Protein AF-A0A7X7MG32-F1 (afdb_monomer_lite)

Foldseek 3Di:
DAADADDVHHVHLVPPCVPCLVQAAQWWDQDPPPRDTDGDGRDSQWGQLPDPVNLVSRLVVVQVVCVVCPPPDAEAEQETDQALIHHPPPVQQVQLVVFPVSASLSSSLVSQQSSCVSPCVVPVNHAYEYECHRSNVAATQPLPSQAHDRRYEYAYEDDPFDLVAAQCPTPSRPVRVVRVVSRGLEYEYEAEQADPVALQDDGPRPVRPVRNVVVCVVSVHPYYDYHHRPHDD

pLDDT: mean 91.2, std 9.26, range [39.66, 98.56]

Sequence (233 aa):
MHTLHRKGGWLWDGTYFKNHPEWYSVALKQDKETGEWVPGDRDHSILCPTHPEMRQQLVKEVDEWLAANYPIRKSVSLSPEDTWQYCHCERCIQLVDSDDARTASALYFDLLNYVAKALHAKYPKAHFNLLSYGAAFTAPQDVTRFRMAPGTGVAFAHHWRNHGIPIDGNERFLPRFLAWRELCDRFLFWDYYNNFHCTENPFPNTDIFGPAFKFYRDNKFDGGFCQMPFARL

Structure (mmCIF, N/CA/C/O backbone):
data_AF-A0A7X7MG32-F1
#
_entry.id   AF-A0A7X7MG32-F1
#
loop_
_atom_site.group_PDB
_atom_site.id
_atom_site.type_symbol
_atom_site.label_atom_id
_atom_site.label_alt_id
_atom_site.label_comp_id
_atom_site.label_asym_id
_atom_site.label_entity_id
_atom_site.label_seq_id
_atom_site.pdbx_PDB_ins_code
_atom_site.Cartn_x
_atom_site.Cartn_y
_atom_site.Cartn_z
_atom_site.occupancy
_atom_site.B_iso_or_equiv
_atom_site.auth_seq_id
_atom_site.auth_comp_id
_atom_site.auth_asym_id
_atom_site.auth_atom_id
_atom_site.pdbx_PDB_model_num
ATOM 1 N N . MET A 1 1 ? 1.249 10.622 -6.530 1.00 39.66 1 MET A N 1
ATOM 2 C CA . MET A 1 1 ? 0.568 9.462 -5.925 1.00 39.66 1 MET A CA 1
ATOM 3 C C . MET A 1 1 ? -0.111 9.983 -4.670 1.00 39.66 1 MET A C 1
ATOM 5 O O . MET A 1 1 ? 0.549 10.697 -3.931 1.00 39.66 1 MET A O 1
ATOM 9 N N . HIS A 1 2 ? -1.418 9.777 -4.505 1.00 44.78 2 HIS A N 1
ATOM 10 C CA . HIS A 1 2 ? -2.136 10.279 -3.331 1.00 44.78 2 HIS A CA 1
ATOM 11 C C . HIS A 1 2 ? -1.786 9.383 -2.133 1.00 44.78 2 HIS A C 1
ATOM 13 O O . HIS A 1 2 ? -1.985 8.166 -2.209 1.00 44.78 2 HIS A O 1
ATOM 19 N N . THR A 1 3 ? -1.189 9.961 -1.087 1.00 54.94 3 THR A N 1
ATOM 20 C CA . THR A 1 3 ? -1.144 9.334 0.241 1.00 54.94 3 THR A CA 1
ATOM 21 C C . THR A 1 3 ? -2.513 9.503 0.902 1.00 54.94 3 THR A C 1
ATOM 23 O O . THR A 1 3 ? -3.342 10.295 0.441 1.00 54.94 3 THR A O 1
ATOM 26 N N . LEU A 1 4 ? -2.801 8.689 1.913 1.00 57.34 4 LEU A N 1
ATOM 27 C CA . LEU A 1 4 ? -4.156 8.481 2.411 1.00 57.34 4 LEU A CA 1
ATOM 28 C C . LEU A 1 4 ? -4.799 9.688 3.105 1.00 57.34 4 LEU A C 1
ATOM 30 O O . LEU A 1 4 ? -6.015 9.658 3.198 1.00 57.34 4 LEU A O 1
ATOM 34 N N . HIS A 1 5 ? -4.062 10.693 3.601 1.00 50.44 5 HIS A N 1
ATOM 35 C CA . HIS A 1 5 ? -4.698 11.773 4.386 1.00 50.44 5 HIS A CA 1
ATOM 36 C C . HIS A 1 5 ? -4.073 13.179 4.291 1.00 50.44 5 HIS A C 1
ATOM 38 O O . HIS A 1 5 ? -4.525 14.098 4.975 1.00 50.44 5 HIS A O 1
ATOM 44 N N . ARG A 1 6 ? -3.058 13.401 3.442 1.00 56.53 6 ARG A N 1
ATOM 45 C CA . ARG A 1 6 ? -2.458 14.742 3.258 1.00 56.53 6 ARG A CA 1
ATOM 46 C C . ARG A 1 6 ? -3.341 15.657 2.409 1.00 56.53 6 ARG A C 1
ATOM 48 O O . ARG A 1 6 ? -4.246 15.198 1.724 1.00 56.53 6 ARG A O 1
ATOM 55 N N . LYS A 1 7 ? -3.054 16.965 2.389 1.00 49.34 7 LYS A N 1
ATOM 56 C CA . LYS A 1 7 ? -3.750 17.931 1.518 1.00 49.34 7 LYS A CA 1
ATOM 57 C C . LYS A 1 7 ? -3.719 17.458 0.056 1.00 49.34 7 LYS A C 1
ATOM 59 O O . LYS A 1 7 ? -2.653 17.386 -0.554 1.00 49.34 7 LYS A O 1
ATOM 64 N N . GLY A 1 8 ? -4.896 17.156 -0.493 1.00 63.97 8 GLY A N 1
ATOM 65 C CA . GLY A 1 8 ? -5.065 16.582 -1.832 1.00 63.97 8 GLY A CA 1
ATOM 66 C C . GLY A 1 8 ? -5.055 15.049 -1.890 1.00 63.97 8 GLY A C 1
ATOM 67 O O . GLY A 1 8 ? -5.092 14.512 -2.990 1.00 63.97 8 GLY A O 1
ATOM 68 N N . GLY A 1 9 ? -4.976 14.352 -0.757 1.00 78.56 9 GLY A N 1
ATOM 69 C CA . GLY A 1 9 ? -5.219 12.916 -0.592 1.00 78.56 9 GLY A CA 1
ATOM 70 C C . GLY A 1 9 ? -6.659 12.617 -0.165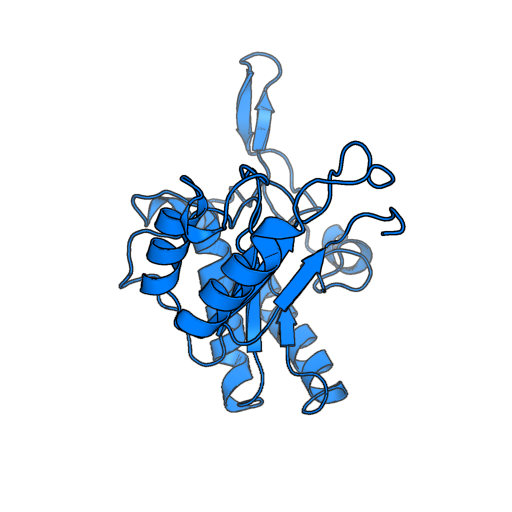 1.00 78.56 9 GLY A C 1
ATOM 71 O O . GLY A 1 9 ? -7.503 13.513 -0.152 1.00 78.56 9 GLY A O 1
ATOM 72 N N . TRP A 1 10 ? -6.927 11.353 0.164 1.00 90.19 10 TRP A N 1
ATOM 73 C CA . TRP A 1 10 ? -8.215 10.916 0.726 1.00 90.19 10 TRP A CA 1
ATOM 74 C C . TRP A 1 10 ? -8.389 11.470 2.145 1.00 90.19 10 TRP A C 1
ATOM 76 O O . TRP A 1 10 ? -7.412 11.927 2.711 1.00 90.19 10 TRP A O 1
ATOM 86 N N . LEU A 1 11 ? -9.591 11.476 2.723 1.00 92.69 11 LEU A N 1
ATOM 87 C CA . LEU A 1 11 ? -9.840 11.660 4.165 1.00 92.69 11 LEU A CA 1
ATOM 88 C C . LEU A 1 11 ? -8.968 12.733 4.844 1.00 92.69 11 LEU A C 1
ATOM 90 O O . LEU A 1 11 ? -8.383 12.509 5.909 1.00 92.69 11 LEU A O 1
ATOM 94 N N . TRP A 1 12 ? -8.856 13.898 4.201 1.00 90.56 12 TRP A N 1
ATOM 95 C CA . TRP A 1 12 ? -7.918 14.937 4.612 1.00 90.56 12 TRP A CA 1
ATOM 96 C C . TRP A 1 12 ? -8.157 15.343 6.074 1.00 90.56 12 TRP A C 1
ATOM 98 O O . TRP A 1 12 ? -9.278 15.682 6.466 1.00 90.56 12 TRP A O 1
ATOM 108 N N . ASP A 1 13 ? -7.100 15.313 6.888 1.00 88.81 13 ASP A N 1
ATOM 109 C CA . ASP A 1 13 ? -7.155 15.595 8.328 1.00 88.81 13 ASP A CA 1
ATOM 110 C C . ASP A 1 13 ? -7.756 16.963 8.657 1.00 88.81 13 ASP A C 1
ATOM 112 O O . ASP A 1 13 ? -8.579 17.077 9.568 1.00 88.81 13 ASP A O 1
ATOM 116 N N . GLY A 1 14 ? -7.440 17.980 7.852 1.00 90.12 14 GLY A N 1
ATOM 117 C CA . GLY A 1 14 ? -8.019 19.318 7.977 1.00 90.12 14 GLY A CA 1
ATOM 118 C C . GLY A 1 14 ? -9.543 19.372 7.795 1.00 90.12 14 GLY A C 1
ATOM 119 O O . GLY A 1 14 ? -10.166 20.342 8.228 1.00 90.12 14 GLY A O 1
ATOM 120 N N . THR A 1 15 ? -10.153 18.347 7.192 1.00 93.50 15 THR A N 1
ATOM 121 C CA . THR A 1 15 ? -11.611 18.220 7.048 1.00 93.50 15 THR A CA 1
ATOM 122 C C . THR A 1 15 ? -12.228 17.360 8.146 1.00 93.50 15 THR A C 1
ATOM 124 O O . THR A 1 15 ? -13.220 17.783 8.742 1.00 93.50 15 THR A O 1
ATOM 127 N N . TYR A 1 16 ? -11.676 16.174 8.423 1.00 95.19 16 TYR A N 1
ATOM 128 C CA . TYR A 1 16 ? -12.380 15.183 9.247 1.00 95.19 16 TYR A CA 1
ATOM 129 C C . TYR A 1 16 ? -11.865 15.066 10.682 1.00 95.19 16 TYR A C 1
ATOM 131 O O . TYR A 1 16 ? -12.673 14.792 11.566 1.00 95.19 16 TYR A O 1
ATOM 139 N N . PHE A 1 17 ? -10.583 15.322 10.968 1.00 95.44 17 PHE A N 1
ATOM 140 C CA . PHE A 1 17 ? -9.990 14.973 12.270 1.00 95.44 17 PHE A CA 1
ATOM 141 C C . PHE A 1 17 ? -10.687 15.632 13.467 1.00 95.44 17 PHE A C 1
ATOM 143 O O . PHE A 1 17 ? -10.878 14.997 14.498 1.00 95.44 17 PHE A O 1
ATOM 150 N N . LYS A 1 18 ? -11.123 16.891 13.329 1.00 96.38 18 LYS A N 1
ATOM 151 C CA . LYS A 1 18 ? -11.796 17.625 14.414 1.00 96.38 18 LYS A CA 1
ATOM 152 C C . LYS A 1 18 ? -13.099 16.957 14.871 1.00 96.38 18 LYS A C 1
ATOM 154 O O . LYS A 1 18 ? -13.395 16.973 16.061 1.00 96.38 18 LYS A O 1
ATOM 159 N N . ASN A 1 19 ? -13.880 16.430 13.929 1.00 97.75 19 ASN A N 1
ATOM 160 C CA . ASN A 1 19 ? -15.205 15.865 14.201 1.00 97.75 19 ASN A CA 1
ATOM 161 C C . ASN A 1 19 ? -15.187 14.333 14.274 1.00 97.75 19 ASN A C 1
ATOM 163 O O . ASN A 1 19 ? -16.107 13.755 14.840 1.00 97.75 19 ASN A O 1
ATOM 167 N N . HIS A 1 20 ? -14.152 13.708 13.709 1.00 97.44 20 HIS A N 1
ATOM 168 C CA . HIS A 1 20 ? -13.989 12.261 13.607 1.00 97.44 20 HIS A CA 1
ATOM 169 C C . HIS A 1 20 ? -12.572 11.808 14.005 1.00 97.44 20 HIS A C 1
ATOM 171 O O . HIS A 1 20 ? -11.894 11.139 13.217 1.00 97.44 20 HIS A O 1
ATOM 177 N N . PRO A 1 21 ? -12.052 12.168 15.194 1.00 96.81 21 PRO A N 1
ATOM 178 C CA . PRO A 1 21 ? -10.706 11.759 15.611 1.00 96.81 21 PRO A CA 1
ATOM 179 C C . PRO A 1 21 ? -10.540 10.228 15.682 1.00 96.81 21 PRO A C 1
ATOM 181 O O . PRO A 1 21 ? -9.436 9.703 15.535 1.00 96.81 21 PRO A O 1
ATOM 184 N N . GLU A 1 22 ? -11.629 9.480 15.861 1.00 96.88 22 GLU A N 1
ATOM 185 C CA . GLU A 1 22 ? -11.665 8.017 15.881 1.00 96.88 22 GLU A CA 1
ATOM 186 C C . GLU A 1 22 ? -11.380 7.357 14.520 1.00 96.88 22 GLU A C 1
ATOM 188 O O . GLU A 1 22 ? -11.002 6.178 14.478 1.00 96.88 22 GLU A O 1
ATOM 193 N N . TRP A 1 23 ? -11.496 8.113 13.422 1.00 97.12 23 TRP A N 1
ATOM 194 C CA . TRP A 1 23 ? -11.105 7.676 12.076 1.00 97.12 23 TRP A CA 1
ATOM 195 C C . TRP A 1 23 ? -9.587 7.625 11.894 1.00 97.12 23 TRP A C 1
ATOM 197 O O . TRP A 1 23 ? -9.102 7.019 10.937 1.00 97.12 23 TRP A O 1
ATOM 207 N N . TYR A 1 24 ? -8.840 8.213 12.824 1.00 95.56 24 TYR A N 1
ATOM 208 C CA . TYR A 1 24 ? -7.392 8.338 12.784 1.00 95.56 24 TYR A CA 1
ATOM 209 C C . TYR A 1 24 ? -6.732 7.428 13.818 1.00 95.56 24 TYR A C 1
ATOM 211 O O . TYR A 1 24 ? -7.381 6.840 14.693 1.00 95.56 24 TYR A O 1
ATOM 219 N N . SER A 1 25 ? -5.439 7.206 13.646 1.00 95.25 25 SER A N 1
ATOM 220 C CA . SER A 1 25 ? -4.708 6.150 14.328 1.00 95.25 25 SER A CA 1
ATOM 221 C C . SER A 1 25 ? -4.558 6.419 15.823 1.00 95.25 25 SER A C 1
ATOM 223 O O . SER A 1 25 ? -4.530 7.561 16.265 1.00 95.25 25 SER A O 1
ATOM 225 N N . VAL A 1 26 ? -4.438 5.352 16.607 1.00 96.75 26 VAL A N 1
ATOM 226 C CA . VAL A 1 26 ? -3.778 5.420 17.915 1.00 96.75 26 VAL A CA 1
ATOM 227 C C . VAL A 1 26 ? -2.318 5.060 17.658 1.00 96.75 26 VAL A C 1
ATOM 229 O O . VAL A 1 26 ? -2.025 3.877 17.508 1.00 96.75 26 VAL A O 1
ATOM 232 N N . ALA A 1 27 ? -1.432 6.041 17.503 1.00 90.75 27 ALA A N 1
ATOM 233 C CA . ALA A 1 27 ? -0.006 5.781 17.288 1.00 90.75 27 ALA A CA 1
ATOM 234 C C . ALA A 1 27 ? 0.687 5.452 18.619 1.00 90.75 27 ALA A C 1
ATOM 236 O O . ALA A 1 27 ? 0.202 5.840 19.686 1.00 90.75 27 ALA A O 1
ATOM 237 N N . LEU A 1 28 ? 1.819 4.744 18.584 1.00 93.56 28 LEU A N 1
ATOM 238 C CA . LEU A 1 28 ? 2.607 4.538 19.798 1.00 93.56 28 LEU A CA 1
ATOM 239 C C . LEU A 1 28 ? 3.412 5.797 20.120 1.00 93.56 28 LEU A C 1
ATOM 241 O O . LEU A 1 28 ? 3.987 6.439 19.240 1.00 93.56 28 LEU A O 1
ATOM 245 N N . LYS A 1 29 ? 3.511 6.103 21.410 1.00 92.88 29 LYS A N 1
ATOM 246 C CA . LYS A 1 29 ? 4.443 7.089 21.953 1.00 92.88 29 LYS A CA 1
ATOM 247 C C . LYS A 1 29 ? 5.399 6.403 22.915 1.00 92.88 29 LYS A C 1
ATOM 249 O O . LYS A 1 29 ? 5.039 5.423 23.561 1.00 92.88 29 LYS A O 1
ATOM 254 N N . GLN A 1 30 ? 6.611 6.930 23.012 1.00 93.81 30 GLN A N 1
ATOM 255 C CA . GLN A 1 30 ? 7.552 6.458 24.013 1.00 93.81 30 GLN A CA 1
ATOM 256 C C . GLN A 1 30 ? 7.186 7.056 25.374 1.00 93.81 30 GLN A C 1
ATOM 258 O O . GLN A 1 30 ? 7.081 8.279 25.518 1.00 93.81 30 GLN A O 1
ATOM 263 N N . ASP A 1 31 ? 6.973 6.191 26.356 1.00 93.25 31 ASP A N 1
ATOM 264 C CA . ASP A 1 31 ? 6.828 6.577 27.747 1.00 93.25 31 ASP A CA 1
ATOM 265 C C . ASP A 1 31 ? 8.160 7.148 28.258 1.00 93.25 31 ASP A C 1
ATOM 267 O O . ASP A 1 31 ? 9.228 6.568 28.056 1.00 93.25 31 ASP A O 1
ATOM 271 N N . LYS A 1 32 ? 8.111 8.331 28.875 1.00 92.94 32 LYS A N 1
ATOM 272 C CA . LYS A 1 32 ? 9.324 9.076 29.246 1.00 92.94 32 LYS A CA 1
ATOM 273 C C . LYS A 1 32 ? 10.044 8.493 30.460 1.00 92.94 32 LYS A C 1
ATOM 275 O O . LYS A 1 32 ? 11.219 8.797 30.643 1.00 92.94 32 LYS A O 1
ATOM 280 N N . GLU A 1 33 ? 9.349 7.724 31.292 1.00 92.81 33 GLU A N 1
ATOM 281 C CA . GLU A 1 33 ? 9.894 7.182 32.537 1.00 92.81 33 GLU A CA 1
ATOM 282 C C . GLU A 1 33 ? 10.481 5.789 32.312 1.00 92.81 33 GLU A C 1
ATOM 284 O O . GLU A 1 33 ? 11.593 5.499 32.749 1.00 92.81 33 GLU A O 1
ATOM 289 N N . THR A 1 34 ? 9.751 4.943 31.589 1.00 94.06 34 THR A N 1
ATOM 290 C CA . THR A 1 34 ? 10.111 3.540 31.337 1.00 94.06 34 THR A CA 1
ATOM 291 C C . THR A 1 34 ? 10.868 3.344 30.024 1.00 94.06 34 THR A C 1
ATOM 293 O O . THR A 1 34 ? 11.592 2.363 29.867 1.00 94.06 34 THR A O 1
ATOM 296 N N . GLY A 1 35 ? 10.722 4.267 29.067 1.00 93.12 35 GLY A N 1
ATOM 297 C CA . GLY A 1 35 ? 11.250 4.123 27.710 1.00 93.12 35 GLY A CA 1
ATOM 298 C C . GLY A 1 35 ? 10.463 3.142 26.834 1.00 93.12 35 GLY A C 1
ATOM 299 O O . GLY A 1 35 ? 10.843 2.938 25.676 1.00 93.12 35 GLY A O 1
ATOM 300 N N . GLU A 1 36 ? 9.385 2.547 27.353 1.00 93.94 36 GLU A N 1
ATOM 301 C CA . GLU A 1 36 ? 8.535 1.602 26.631 1.00 93.94 36 GLU A CA 1
ATOM 302 C C . GLU A 1 36 ? 7.628 2.312 25.620 1.00 93.94 36 GLU A C 1
ATOM 304 O O . GLU A 1 36 ? 7.261 3.476 25.779 1.00 93.94 36 GLU A O 1
ATOM 309 N N . TRP A 1 37 ? 7.245 1.606 24.557 1.00 91.94 37 TRP A N 1
ATOM 310 C CA . TRP A 1 37 ? 6.275 2.119 23.594 1.00 91.94 37 TRP A CA 1
ATOM 311 C C . TRP A 1 37 ? 4.859 1.780 24.050 1.00 91.94 37 TRP A C 1
ATOM 313 O O . TRP A 1 37 ? 4.489 0.610 24.120 1.00 91.94 37 TRP A O 1
ATOM 323 N N . VAL A 1 38 ? 4.057 2.807 24.312 1.00 92.25 38 VAL A N 1
ATOM 324 C CA . VAL A 1 38 ? 2.676 2.679 24.791 1.00 92.25 38 VAL A CA 1
ATOM 325 C C . VAL A 1 38 ? 1.705 3.380 23.837 1.00 92.25 38 VAL A C 1
ATOM 327 O O . VAL A 1 38 ? 2.102 4.333 23.157 1.00 92.25 38 VAL A O 1
ATOM 330 N N . PRO A 1 39 ? 0.431 2.952 23.757 1.00 92.56 39 PRO A N 1
ATOM 331 C CA . PRO A 1 39 ? -0.584 3.672 22.993 1.00 92.56 39 PRO A CA 1
ATOM 332 C C . PRO A 1 39 ? -0.655 5.156 23.383 1.00 92.56 39 PRO A C 1
ATOM 334 O O . PRO A 1 39 ? -0.758 5.513 24.559 1.00 92.56 39 PRO A O 1
ATOM 337 N N . GLY A 1 40 ? -0.554 6.024 22.381 1.00 90.81 40 GLY A N 1
ATOM 338 C CA . GLY A 1 40 ? -0.654 7.469 22.518 1.00 90.81 40 GLY A CA 1
ATOM 339 C C . GLY A 1 40 ? -2.071 8.000 22.330 1.00 90.81 40 GLY A C 1
ATOM 340 O O . GLY A 1 40 ? -3.051 7.256 22.318 1.00 90.81 40 GLY A O 1
ATOM 341 N N . ASP A 1 41 ? -2.164 9.318 22.174 1.00 91.62 41 ASP A N 1
ATOM 342 C CA . ASP A 1 41 ? -3.400 9.968 21.741 1.00 91.62 41 ASP A CA 1
ATOM 343 C C . ASP A 1 41 ? -3.652 9.705 20.248 1.00 91.62 41 ASP A C 1
ATOM 345 O O . ASP A 1 41 ? -2.816 9.132 19.542 1.00 91.62 41 ASP A O 1
ATOM 349 N N . ARG A 1 42 ? -4.826 10.116 19.754 1.00 93.00 42 ARG A N 1
ATOM 350 C CA . ARG A 1 42 ? -5.143 9.988 18.329 1.00 93.00 42 ARG A CA 1
ATOM 351 C C . ARG A 1 42 ? -4.192 10.845 17.499 1.00 93.00 42 ARG A C 1
ATOM 353 O O . ARG A 1 42 ? -4.125 12.058 17.682 1.00 93.00 42 ARG A O 1
ATOM 360 N N . ASP A 1 43 ? -3.497 10.202 16.572 1.00 91.06 43 ASP A N 1
ATOM 361 C CA . ASP A 1 43 ? -2.560 10.835 15.656 1.00 91.06 43 ASP A CA 1
ATOM 362 C C . ASP A 1 43 ? -3.253 11.070 14.313 1.00 91.06 43 ASP A C 1
ATOM 364 O O . ASP A 1 43 ? -3.584 10.125 13.590 1.00 91.06 43 ASP A O 1
ATOM 368 N N . HIS A 1 44 ? -3.469 12.349 13.998 1.00 91.25 44 HIS A N 1
ATOM 369 C CA . HIS A 1 44 ? -4.102 12.805 12.761 1.00 91.25 44 HIS A CA 1
ATOM 370 C C . HIS A 1 44 ? -3.267 12.519 11.509 1.00 91.25 44 HIS A C 1
ATOM 372 O O . HIS A 1 44 ? -3.801 12.592 10.405 1.00 91.25 44 HIS A O 1
ATOM 378 N N . SER A 1 45 ? -1.985 12.175 11.672 1.00 87.25 45 SER A N 1
ATOM 379 C CA . SER A 1 45 ? -1.061 11.900 10.576 1.00 87.25 45 SER A CA 1
ATOM 380 C C . SER A 1 45 ? -1.180 10.487 9.997 1.00 87.25 45 SER A C 1
ATOM 382 O O . SER A 1 45 ? -0.451 10.134 9.072 1.00 87.25 45 SER A O 1
ATOM 384 N N . ILE A 1 46 ? -2.051 9.634 10.545 1.00 90.50 46 ILE A N 1
ATOM 385 C CA . ILE A 1 46 ? -2.245 8.257 10.079 1.00 90.50 46 ILE A CA 1
ATOM 386 C C . ILE A 1 46 ? -3.721 7.891 10.253 1.00 90.50 46 ILE A C 1
ATOM 388 O O . ILE A 1 46 ? -4.319 8.140 11.297 1.00 90.50 46 ILE A O 1
ATOM 392 N N . LEU A 1 47 ? -4.328 7.255 9.251 1.00 93.69 47 LEU A N 1
ATOM 393 C CA . LEU A 1 47 ? -5.702 6.753 9.358 1.00 93.69 47 LEU A CA 1
ATOM 394 C C . LEU A 1 47 ? -5.780 5.483 10.216 1.00 93.69 47 LEU A C 1
ATOM 396 O O . LEU A 1 47 ? -4.832 4.709 10.301 1.00 93.69 47 LEU A O 1
ATOM 400 N N . CYS A 1 48 ? -6.946 5.216 10.800 1.00 96.56 48 CYS A N 1
ATOM 401 C CA . CYS A 1 48 ? -7.281 3.933 11.414 1.00 96.56 48 CYS A CA 1
ATOM 402 C C . CYS A 1 48 ? -7.888 2.999 10.356 1.00 96.56 48 CYS A C 1
ATOM 404 O O . CYS A 1 48 ? -9.092 3.097 10.106 1.00 96.56 48 CYS A O 1
ATOM 406 N N . PRO A 1 49 ? -7.136 2.051 9.755 1.00 96.19 49 PRO A N 1
ATOM 407 C CA . PRO A 1 49 ? -7.593 1.346 8.562 1.00 96.19 49 PRO A CA 1
ATOM 408 C C . PRO A 1 49 ? -8.809 0.465 8.806 1.00 96.19 49 PRO A C 1
ATOM 410 O O . PRO A 1 49 ? -9.414 0.045 7.836 1.00 96.19 49 PRO A O 1
ATOM 413 N N . THR A 1 50 ? -9.175 0.173 10.059 1.00 97.75 50 THR A N 1
ATOM 414 C CA . THR A 1 50 ? -10.308 -0.681 10.452 1.00 97.75 50 THR A CA 1
ATOM 415 C 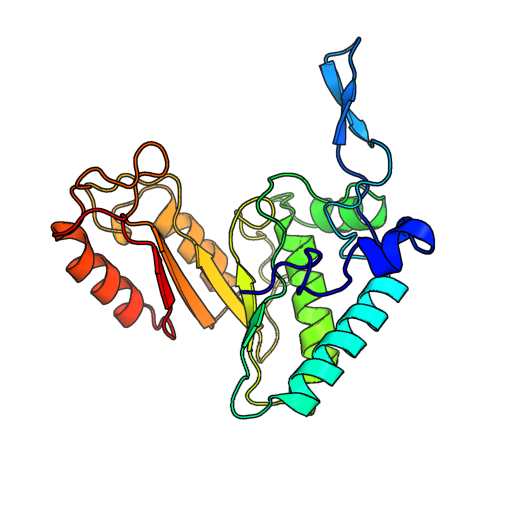C . THR A 1 50 ? -11.557 0.094 10.883 1.00 97.75 50 THR A C 1
ATOM 417 O O . THR A 1 50 ? -12.586 -0.526 11.165 1.00 97.75 50 THR A O 1
ATOM 420 N N . HIS A 1 51 ? -11.536 1.433 10.933 1.00 98.19 51 HIS A N 1
ATOM 421 C CA . HIS A 1 51 ? -12.711 2.195 11.370 1.00 98.19 51 HIS A CA 1
ATOM 422 C C . HIS A 1 51 ? -13.859 2.119 10.336 1.00 98.19 51 HIS A C 1
ATOM 424 O O . HIS A 1 51 ? -13.629 2.468 9.178 1.00 98.19 51 HIS A O 1
ATOM 430 N N . PRO A 1 52 ? -15.090 1.680 10.687 1.00 97.94 52 PRO A N 1
ATOM 431 C CA . PRO A 1 52 ? -16.097 1.321 9.685 1.00 97.94 52 PRO A CA 1
ATOM 432 C C . PRO A 1 52 ? -16.617 2.534 8.914 1.00 97.94 52 PRO A C 1
ATOM 434 O O . PRO A 1 52 ? -16.710 2.491 7.692 1.00 97.94 52 PRO A O 1
ATOM 437 N N . GLU A 1 53 ? -16.898 3.632 9.612 1.00 98.25 53 GLU A N 1
ATOM 438 C CA . GLU A 1 53 ? -17.384 4.869 8.988 1.00 98.25 53 GLU A CA 1
ATOM 439 C C . GLU A 1 53 ? -16.302 5.538 8.134 1.00 98.25 53 GLU A C 1
ATOM 441 O O . GLU A 1 53 ? -16.585 6.008 7.036 1.00 98.25 53 GLU A O 1
ATOM 446 N N . MET A 1 54 ? -15.039 5.469 8.574 1.00 97.00 54 MET A N 1
ATOM 447 C CA . MET A 1 54 ? -13.898 5.956 7.794 1.00 97.00 54 MET A CA 1
ATOM 448 C C . MET A 1 54 ? -13.801 5.190 6.475 1.00 97.00 54 MET A C 1
ATOM 450 O O . MET A 1 54 ? -13.688 5.793 5.413 1.00 97.00 54 MET A O 1
ATOM 454 N N . ARG A 1 55 ? -13.899 3.854 6.526 1.00 98.06 55 ARG A N 1
ATOM 455 C CA . ARG A 1 55 ? -13.869 2.994 5.336 1.00 98.06 55 ARG A CA 1
ATOM 456 C C . ARG A 1 55 ? -14.986 3.328 4.352 1.00 98.06 55 ARG A C 1
ATOM 458 O O . ARG A 1 55 ? -14.743 3.369 3.148 1.00 98.06 55 ARG A O 1
ATOM 465 N N . GLN A 1 56 ? -16.197 3.563 4.852 1.00 98.56 56 GLN A N 1
ATOM 466 C CA . GLN A 1 56 ? -17.331 3.961 4.015 1.00 98.56 56 GLN A CA 1
ATOM 467 C C . GLN A 1 56 ? -17.076 5.315 3.348 1.00 98.56 56 GLN A C 1
ATOM 469 O O . GLN A 1 56 ? -17.295 5.458 2.144 1.00 98.56 56 GLN A O 1
ATOM 474 N N . GLN A 1 57 ? -16.551 6.280 4.103 1.00 98.12 57 GLN A N 1
ATOM 475 C CA . GLN A 1 57 ? -16.205 7.589 3.565 1.00 98.12 57 GLN A CA 1
ATOM 476 C C . GLN A 1 57 ? -15.061 7.505 2.540 1.00 98.12 57 GLN A C 1
ATOM 478 O O . GLN A 1 57 ? -15.147 8.134 1.489 1.00 98.12 57 GLN A O 1
ATOM 483 N N . LEU A 1 58 ? -14.045 6.666 2.769 1.00 97.56 58 LEU A N 1
ATOM 484 C CA . LEU A 1 58 ? -12.982 6.405 1.794 1.00 97.56 58 LEU A CA 1
ATOM 485 C C . LEU A 1 58 ? -13.547 5.861 0.479 1.00 97.56 58 LEU A C 1
ATOM 487 O O . LEU A 1 58 ? -13.185 6.337 -0.593 1.00 97.56 58 LEU A O 1
ATOM 491 N N . VAL A 1 59 ? -14.448 4.876 0.549 1.00 98.38 59 VAL A N 1
ATOM 492 C CA . VAL A 1 59 ? -15.109 4.325 -0.644 1.00 98.38 59 VAL A CA 1
ATOM 493 C C . VAL A 1 59 ? -15.855 5.418 -1.402 1.00 98.38 59 VAL A C 1
ATOM 495 O O . VAL A 1 59 ? -15.748 5.468 -2.625 1.00 98.38 59 VAL A O 1
ATOM 498 N N . LYS A 1 60 ? -16.563 6.306 -0.696 1.00 98.25 60 LYS A N 1
ATOM 499 C CA . LYS A 1 60 ? -17.270 7.432 -1.309 1.00 98.25 60 LYS A CA 1
ATOM 500 C C . LYS A 1 60 ? -16.314 8.375 -2.045 1.00 98.25 60 LYS A C 1
ATOM 502 O O . LYS A 1 60 ? -16.544 8.660 -3.215 1.00 98.25 60 LYS A O 1
ATOM 507 N N . GLU A 1 61 ? -15.232 8.817 -1.406 1.00 97.19 61 GLU A N 1
ATOM 508 C CA . GLU A 1 61 ? -14.277 9.737 -2.044 1.00 97.19 61 GLU A CA 1
ATOM 509 C C . GLU A 1 61 ? -13.579 9.102 -3.253 1.00 97.19 61 GLU A C 1
ATOM 511 O O . GLU A 1 61 ? -13.405 9.744 -4.292 1.00 97.19 61 GLU A O 1
ATOM 516 N N . VAL A 1 62 ? -13.218 7.819 -3.150 1.00 97.06 62 VAL A N 1
ATOM 517 C CA . VAL A 1 62 ? -12.613 7.078 -4.263 1.00 97.06 62 VAL A CA 1
ATOM 518 C C . VAL A 1 62 ? -13.617 6.886 -5.405 1.00 97.06 62 VAL A C 1
ATOM 520 O O . VAL A 1 62 ? -13.230 7.007 -6.569 1.00 97.06 62 VAL A O 1
ATOM 523 N N . ASP A 1 63 ? -14.893 6.622 -5.105 1.00 98.06 63 ASP A N 1
ATOM 524 C CA . ASP A 1 63 ? -15.957 6.535 -6.113 1.00 98.06 63 ASP A CA 1
ATOM 525 C C . ASP A 1 63 ? -16.160 7.870 -6.835 1.00 98.06 63 ASP A C 1
ATOM 527 O O . ASP A 1 63 ? -16.184 7.898 -8.061 1.00 98.06 63 ASP A O 1
ATOM 531 N N . GLU A 1 64 ? -16.246 8.979 -6.098 1.00 97.25 64 GLU A N 1
ATOM 532 C CA . GLU A 1 64 ? -16.389 10.327 -6.662 1.00 97.25 64 GLU A CA 1
ATOM 533 C C . GLU A 1 64 ? -15.203 10.682 -7.570 1.00 97.25 64 GLU A C 1
ATOM 535 O O . GLU A 1 64 ? -15.386 11.170 -8.691 1.00 97.25 64 GLU A O 1
ATOM 540 N N . TRP A 1 65 ? -13.978 10.369 -7.136 1.00 96.31 65 TRP A N 1
ATOM 541 C CA . TRP A 1 65 ? -12.788 10.585 -7.953 1.00 96.31 65 TRP A CA 1
ATOM 542 C C . TRP A 1 65 ? -12.790 9.717 -9.214 1.00 96.31 65 TRP A C 1
ATOM 544 O O . TRP A 1 65 ? -12.491 10.216 -10.304 1.00 96.31 65 TRP A O 1
ATOM 554 N N . LEU A 1 66 ? -13.137 8.431 -9.100 1.00 96.56 66 LEU A N 1
ATOM 555 C CA . LEU A 1 66 ? -13.226 7.542 -10.257 1.00 96.56 66 LEU A CA 1
ATOM 556 C C . LEU A 1 66 ? -14.337 7.994 -11.207 1.00 96.56 66 LEU A C 1
ATOM 558 O O . LEU A 1 66 ? -14.086 8.068 -12.403 1.00 96.56 66 LEU A O 1
ATOM 562 N N . ALA A 1 67 ? -15.506 8.392 -10.713 1.00 97.56 67 ALA A N 1
ATOM 563 C CA . ALA A 1 67 ? -16.598 8.899 -11.540 1.00 97.56 67 ALA A CA 1
ATOM 564 C C . ALA A 1 67 ? -16.173 10.110 -12.392 1.00 97.56 67 ALA A C 1
ATOM 566 O O . ALA A 1 67 ? -16.574 10.216 -13.549 1.00 97.56 67 ALA A O 1
ATOM 567 N N . ALA A 1 68 ? -15.327 10.990 -11.847 1.00 96.62 68 ALA A N 1
ATOM 568 C CA . ALA A 1 68 ? -14.842 12.177 -12.548 1.00 96.62 68 ALA A CA 1
ATOM 569 C C . ALA A 1 68 ? -13.674 11.911 -13.519 1.00 96.62 68 ALA A C 1
ATOM 571 O O . ALA A 1 68 ? -13.460 12.696 -14.442 1.00 96.62 68 ALA A O 1
ATOM 572 N N . ASN A 1 69 ? -12.886 10.847 -13.314 1.00 95.00 69 ASN A N 1
ATOM 573 C CA . ASN A 1 69 ? -11.615 10.653 -14.028 1.00 95.00 69 ASN A CA 1
ATOM 574 C C . ASN A 1 69 ? -11.517 9.352 -14.845 1.00 95.00 69 ASN A C 1
ATOM 576 O O . ASN A 1 69 ? -10.650 9.228 -15.721 1.00 95.00 69 ASN A O 1
ATOM 580 N N . TYR A 1 70 ? -12.366 8.368 -14.564 1.00 95.06 70 TYR A N 1
ATOM 581 C CA . TYR A 1 70 ? -12.400 7.082 -15.251 1.00 95.06 70 TYR A CA 1
ATOM 582 C C . TYR A 1 70 ? -12.991 7.237 -16.666 1.00 95.06 70 TYR A C 1
ATOM 584 O O . TYR A 1 70 ? -13.936 8.000 -16.851 1.00 95.06 70 TYR A O 1
ATOM 592 N N . PRO A 1 71 ? -12.492 6.512 -17.688 1.00 95.19 71 PRO A N 1
ATOM 593 C CA . PRO A 1 71 ? -11.440 5.490 -17.643 1.00 95.19 71 PRO A CA 1
ATOM 594 C C . PRO A 1 71 ? -10.017 6.017 -17.881 1.00 95.19 71 PRO A C 1
ATOM 596 O O . PRO A 1 71 ? -9.088 5.209 -17.925 1.00 95.19 71 PRO A O 1
ATOM 599 N N . ILE A 1 72 ? -9.830 7.330 -18.063 1.00 94.62 72 ILE A N 1
ATOM 600 C CA . ILE A 1 72 ? -8.524 7.923 -18.402 1.00 94.62 72 ILE A CA 1
ATOM 601 C C . ILE A 1 72 ? -7.549 7.759 -17.236 1.00 94.62 72 ILE A C 1
ATOM 603 O O . ILE A 1 72 ? -6.447 7.236 -17.413 1.00 94.62 72 ILE A O 1
ATOM 607 N N . ARG A 1 73 ? -7.962 8.159 -16.027 1.00 91.94 73 ARG A N 1
ATOM 608 C CA . ARG A 1 73 ? -7.232 7.845 -14.797 1.00 91.94 73 ARG A CA 1
ATOM 609 C C . ARG A 1 73 ? -7.950 6.710 -14.092 1.00 91.94 73 ARG A C 1
ATOM 611 O O . ARG A 1 73 ? -9.135 6.786 -13.790 1.00 91.94 73 ARG A O 1
ATOM 618 N N . LYS A 1 74 ? -7.202 5.641 -13.856 1.00 92.94 74 LYS A N 1
ATOM 619 C CA . LYS A 1 74 ? -7.730 4.381 -13.329 1.00 92.94 74 LYS A CA 1
ATOM 620 C C . LYS A 1 74 ? -6.840 3.770 -12.250 1.00 92.94 74 LYS A C 1
ATOM 622 O O . LYS A 1 74 ? -7.085 2.653 -11.836 1.00 92.94 74 LYS A O 1
ATOM 627 N N . SER A 1 75 ? -5.792 4.469 -11.817 1.00 91.69 75 SER A N 1
ATOM 628 C CA . SER A 1 75 ? -4.903 4.010 -10.747 1.00 91.69 75 SER A CA 1
ATOM 629 C C . SER A 1 75 ? -5.186 4.801 -9.476 1.00 91.69 75 SER A C 1
ATOM 631 O O . SER A 1 75 ? -5.062 6.026 -9.475 1.00 91.69 75 SER A O 1
ATOM 633 N N . VAL A 1 76 ? -5.569 4.093 -8.419 1.00 94.12 76 VAL A N 1
ATOM 634 C CA . VAL A 1 76 ? -5.871 4.615 -7.086 1.00 94.12 76 VAL A CA 1
ATOM 635 C C . VAL A 1 76 ? -4.798 4.089 -6.137 1.00 94.12 76 VAL A C 1
ATOM 637 O O . VAL A 1 76 ? -4.502 2.896 -6.131 1.00 94.12 76 VAL A O 1
ATOM 640 N N . SER A 1 77 ? -4.190 4.975 -5.353 1.00 92.38 77 SER A N 1
ATOM 641 C CA . SER A 1 77 ? -3.257 4.599 -4.285 1.00 92.38 77 SER A CA 1
ATOM 642 C C . SER A 1 77 ? -3.991 4.629 -2.953 1.00 92.38 77 SER A C 1
ATOM 644 O O . SER A 1 77 ? -4.605 5.646 -2.630 1.00 92.38 77 SER A O 1
ATOM 646 N N . LEU A 1 78 ? -3.905 3.530 -2.203 1.00 93.81 78 LEU A N 1
ATOM 647 C CA . LEU A 1 78 ? -4.447 3.363 -0.850 1.00 93.81 78 LEU A CA 1
ATOM 648 C C . LEU A 1 78 ? -3.319 2.944 0.102 1.00 93.81 78 LEU A C 1
ATOM 650 O O . LEU A 1 78 ? -3.407 1.955 0.824 1.00 93.81 78 LEU A O 1
ATOM 654 N N . SER A 1 79 ? -2.216 3.683 0.022 1.00 90.25 79 SER A N 1
ATOM 655 C CA . SER A 1 79 ? -0.963 3.372 0.708 1.00 90.25 79 SER A CA 1
ATOM 656 C C . SER A 1 79 ? -0.877 4.057 2.070 1.00 90.25 79 SER A C 1
ATOM 658 O O . SER A 1 79 ? -1.382 5.178 2.191 1.00 90.25 79 SER A O 1
ATOM 660 N N . PRO A 1 80 ? -0.203 3.445 3.065 1.00 87.44 80 PRO A N 1
ATOM 661 C CA . PRO A 1 80 ? 0.143 4.147 4.294 1.00 87.44 80 PRO A CA 1
ATOM 662 C C . PRO A 1 80 ? 0.947 5.413 4.007 1.00 87.44 80 PRO A C 1
ATOM 664 O O . PRO A 1 80 ? 1.492 5.613 2.921 1.00 87.44 80 PRO A O 1
ATOM 667 N N . GLU A 1 81 ? 1.046 6.250 5.027 1.00 86.00 81 GLU A N 1
ATOM 668 C CA . GLU A 1 81 ? 1.994 7.354 5.031 1.00 86.00 81 GLU A CA 1
ATOM 669 C C . GLU A 1 81 ? 3.426 6.836 5.185 1.00 86.00 81 GLU A C 1
ATOM 671 O O . GLU A 1 81 ? 3.649 5.703 5.616 1.00 86.00 81 GLU A O 1
ATOM 676 N N . ASP A 1 82 ? 4.398 7.687 4.858 1.00 88.00 82 ASP A N 1
ATOM 677 C CA . ASP A 1 82 ? 5.832 7.376 4.903 1.00 88.00 82 ASP A CA 1
ATOM 678 C C . ASP A 1 82 ? 6.355 7.294 6.354 1.00 88.00 82 ASP A C 1
ATOM 680 O O . ASP A 1 82 ? 7.183 8.091 6.797 1.00 88.00 82 ASP A O 1
ATOM 684 N N . THR A 1 83 ? 5.839 6.338 7.123 1.00 89.19 83 THR A N 1
ATOM 685 C CA . THR A 1 83 ? 6.153 6.089 8.531 1.00 89.19 83 THR A CA 1
ATOM 686 C C . THR A 1 83 ? 6.092 4.594 8.839 1.00 89.19 83 THR A C 1
ATOM 688 O O . THR A 1 83 ? 5.421 3.825 8.152 1.00 89.19 83 THR A O 1
ATOM 691 N N . TRP A 1 84 ? 6.799 4.174 9.888 1.00 91.38 84 TRP A N 1
ATOM 692 C CA . TRP A 1 84 ? 6.688 2.826 10.458 1.00 91.38 84 TRP A CA 1
ATOM 693 C C . TRP A 1 84 ? 5.524 2.696 11.446 1.00 91.38 84 TRP A C 1
ATOM 695 O O . TRP A 1 84 ? 5.167 1.582 11.821 1.00 91.38 84 TRP A O 1
ATOM 705 N N . GLN A 1 85 ? 4.942 3.821 11.868 1.00 92.88 85 GLN A N 1
ATOM 706 C CA . GLN A 1 85 ? 3.781 3.843 12.749 1.00 92.88 85 GLN A CA 1
ATOM 707 C C . GLN A 1 85 ? 2.522 3.376 12.009 1.00 92.88 85 GLN A C 1
ATOM 709 O O . GLN A 1 85 ? 2.375 3.526 10.795 1.00 92.88 85 GLN A O 1
ATOM 714 N N . TYR A 1 86 ? 1.593 2.809 12.763 1.00 95.19 86 TYR A N 1
ATOM 715 C CA . TYR A 1 86 ? 0.278 2.400 12.291 1.00 95.19 86 TYR A CA 1
ATOM 716 C C . TYR A 1 86 ? -0.723 2.541 13.440 1.00 95.19 86 TYR A C 1
ATOM 718 O O . TYR A 1 86 ? -0.391 3.038 14.510 1.00 95.19 86 TYR A O 1
ATOM 726 N N . CYS A 1 87 ? -1.979 2.163 13.224 1.00 96.81 87 CYS A N 1
ATOM 727 C CA . CYS A 1 87 ? -2.991 2.260 14.269 1.00 96.81 87 CYS A CA 1
ATOM 728 C C . CYS A 1 87 ? -2.913 1.083 15.252 1.00 96.81 87 CYS A C 1
ATOM 730 O O . CYS A 1 87 ? -3.032 -0.065 14.837 1.00 96.81 87 CYS A O 1
ATOM 732 N N . HIS A 1 88 ? -2.826 1.381 16.549 1.00 97.00 88 HIS A N 1
ATOM 733 C CA . HIS A 1 88 ? -2.796 0.422 17.659 1.00 97.00 88 HIS A CA 1
ATOM 734 C C . HIS A 1 88 ? -4.132 0.335 18.416 1.00 97.00 88 HIS A C 1
ATOM 736 O O . HIS A 1 88 ? -4.173 -0.037 19.587 1.00 97.00 88 HIS A O 1
ATOM 742 N N . CYS A 1 89 ? -5.253 0.685 17.775 1.00 96.69 89 CYS A N 1
ATOM 743 C CA . CYS A 1 89 ? -6.560 0.402 18.367 1.00 96.69 89 CYS A CA 1
ATOM 744 C C . CYS A 1 89 ? -6.804 -1.115 18.424 1.00 96.69 89 CYS A C 1
ATOM 746 O O . CYS A 1 89 ? -6.244 -1.865 17.623 1.00 96.69 89 CYS A O 1
ATOM 748 N N . GLU A 1 90 ? -7.686 -1.556 19.323 1.00 96.56 90 GLU A N 1
ATOM 749 C CA . GLU A 1 90 ? -7.955 -2.977 19.583 1.00 96.56 90 GLU A CA 1
ATOM 750 C C . GLU A 1 90 ? -8.169 -3.801 18.300 1.00 96.56 90 GLU A C 1
ATOM 752 O O . GLU A 1 90 ? -7.519 -4.822 18.098 1.00 96.56 90 GLU A O 1
ATOM 757 N N . ARG A 1 91 ? -9.004 -3.312 17.375 1.00 97.38 91 ARG A N 1
ATOM 758 C CA . ARG A 1 91 ? -9.302 -4.004 16.108 1.00 97.38 91 ARG A CA 1
ATOM 759 C C . ARG A 1 91 ? -8.108 -4.089 15.161 1.00 97.38 91 ARG A C 1
ATOM 761 O O . ARG A 1 91 ? -7.979 -5.064 14.428 1.00 97.38 91 ARG A O 1
ATOM 768 N N . CYS A 1 92 ? -7.259 -3.062 15.136 1.00 97.81 92 CYS A N 1
ATOM 769 C CA . CYS A 1 92 ? -6.055 -3.087 14.313 1.00 97.81 92 CYS A CA 1
ATOM 770 C C . CYS A 1 92 ? -5.032 -4.072 14.882 1.00 97.81 92 CYS A C 1
ATOM 772 O O . CYS A 1 92 ? -4.492 -4.872 14.126 1.00 97.81 92 CYS A O 1
ATOM 774 N N . ILE A 1 93 ? -4.821 -4.067 16.201 1.00 97.56 93 ILE A N 1
ATOM 775 C CA . ILE A 1 93 ? -3.922 -5.022 16.859 1.00 97.56 93 ILE A CA 1
ATOM 776 C C . ILE A 1 93 ? -4.396 -6.454 16.636 1.00 97.56 93 ILE A C 1
ATOM 778 O O . ILE A 1 93 ? -3.618 -7.275 16.174 1.00 97.56 93 ILE A O 1
ATOM 782 N N . GLN A 1 94 ? -5.688 -6.726 16.831 1.00 98.00 94 GLN A N 1
ATOM 783 C CA . GLN A 1 94 ? -6.261 -8.049 16.570 1.00 98.00 94 GLN A CA 1
ATOM 784 C C . GLN A 1 94 ? -6.008 -8.531 15.137 1.00 98.00 94 GLN A C 1
ATOM 786 O O . GLN A 1 94 ? -5.721 -9.707 14.937 1.00 98.00 94 GLN A O 1
ATOM 791 N N . LEU A 1 95 ? -6.105 -7.650 14.135 1.00 97.75 95 LEU A N 1
ATOM 792 C CA . LEU A 1 95 ? -5.838 -8.026 12.746 1.00 97.75 95 LEU A CA 1
ATOM 793 C C . LEU A 1 95 ? -4.345 -8.281 12.493 1.00 97.75 95 LEU A C 1
ATOM 795 O O . LEU A 1 95 ? -4.012 -9.252 11.814 1.00 97.75 95 LEU A O 1
ATOM 799 N N . VAL A 1 96 ? -3.460 -7.446 13.046 1.00 97.50 96 VAL A N 1
ATOM 800 C CA . VAL A 1 96 ? -2.000 -7.625 12.948 1.00 97.50 96 VAL A CA 1
ATOM 801 C C . VAL A 1 96 ? -1.563 -8.924 13.629 1.00 97.50 96 VAL A C 1
ATOM 803 O O . VAL A 1 96 ? -0.833 -9.704 13.026 1.00 97.50 96 VAL A O 1
ATOM 806 N N . ASP A 1 97 ? -2.067 -9.197 14.831 1.00 97.44 97 ASP A N 1
ATOM 807 C CA . ASP A 1 97 ? -1.756 -10.399 15.616 1.00 97.44 97 ASP A CA 1
ATOM 808 C C . ASP A 1 97 ? -2.398 -11.674 15.059 1.00 97.44 97 ASP A C 1
ATOM 810 O O . ASP A 1 97 ? -2.106 -12.775 15.524 1.00 97.44 97 ASP A O 1
ATOM 814 N N . SER A 1 98 ? -3.273 -11.542 14.060 1.00 96.62 98 SER A N 1
ATOM 815 C CA . SER A 1 98 ? -3.904 -12.684 13.404 1.00 96.62 98 SER A CA 1
ATOM 816 C C . SER A 1 98 ? -3.011 -13.390 12.377 1.00 96.62 98 SER A C 1
ATOM 818 O O . SER A 1 98 ? -3.431 -14.400 11.810 1.00 96.62 98 SER A O 1
ATOM 820 N N . ASP A 1 99 ? -1.810 -12.854 12.154 1.00 96.56 99 ASP A N 1
ATOM 821 C CA . ASP A 1 99 ? -0.769 -13.366 11.269 1.00 96.56 99 ASP A CA 1
ATOM 822 C C . ASP A 1 99 ? 0.544 -13.542 12.041 1.00 96.56 99 ASP A C 1
ATOM 824 O O . ASP A 1 99 ? 0.943 -12.659 12.805 1.00 96.56 99 ASP A O 1
ATOM 828 N N . ASP A 1 100 ? 1.262 -14.639 11.802 1.00 95.25 100 ASP A N 1
ATOM 829 C CA . ASP A 1 100 ? 2.529 -14.913 12.494 1.00 95.25 100 ASP A CA 1
ATOM 830 C C . ASP A 1 100 ? 3.616 -13.866 12.191 1.00 95.25 100 ASP A C 1
ATOM 832 O O . ASP A 1 100 ? 4.476 -13.612 13.039 1.00 95.25 100 ASP A O 1
ATOM 836 N N . ALA A 1 101 ? 3.569 -13.204 11.025 1.00 94.94 101 ALA A N 1
ATOM 837 C CA . ALA A 1 101 ? 4.516 -12.140 10.699 1.00 94.94 101 ALA A CA 1
ATOM 838 C C . ALA A 1 101 ? 4.257 -10.845 11.485 1.00 94.94 101 ALA A C 1
ATOM 840 O O . ALA A 1 101 ? 5.118 -9.961 11.478 1.00 94.94 101 ALA A O 1
ATOM 841 N N . ARG A 1 102 ? 3.084 -10.707 12.129 1.00 96.25 102 ARG A N 1
ATOM 842 C CA . ARG A 1 102 ? 2.667 -9.537 12.925 1.00 96.25 102 ARG A CA 1
ATOM 843 C C . ARG A 1 102 ? 2.983 -8.205 12.247 1.00 96.25 102 ARG A C 1
ATOM 845 O O . ARG A 1 102 ? 3.537 -7.281 12.844 1.00 96.25 102 ARG A O 1
ATOM 852 N N . THR A 1 103 ? 2.663 -8.113 10.959 1.00 95.81 103 THR A N 1
ATOM 853 C CA . THR A 1 103 ? 2.983 -6.944 10.137 1.00 95.81 103 THR A CA 1
ATOM 854 C C . THR A 1 103 ? 1.787 -6.016 9.949 1.00 95.81 103 THR A C 1
ATOM 856 O O . THR A 1 103 ? 0.666 -6.447 9.676 1.00 95.81 103 THR A O 1
ATOM 859 N N . ALA A 1 104 ? 2.036 -4.705 10.005 1.00 96.12 104 ALA A N 1
ATOM 860 C CA . ALA A 1 104 ? 1.017 -3.692 9.752 1.00 96.12 104 ALA A CA 1
ATOM 861 C C . ALA A 1 104 ? 0.506 -3.681 8.301 1.00 96.12 104 ALA A C 1
ATOM 863 O O . ALA A 1 104 ? -0.581 -3.157 8.050 1.00 96.12 104 ALA A O 1
ATOM 864 N N . SER A 1 105 ? 1.206 -4.321 7.355 1.00 95.75 105 SER A N 1
ATOM 865 C CA . SER A 1 105 ? 0.704 -4.537 5.990 1.00 95.75 105 SER A CA 1
ATOM 866 C C . SER A 1 105 ? -0.670 -5.202 5.963 1.00 95.75 105 SER A C 1
ATOM 868 O O . SER A 1 105 ? -1.465 -4.871 5.087 1.00 95.75 105 SER A O 1
ATOM 870 N N . ALA A 1 106 ? -0.982 -6.073 6.933 1.00 96.75 106 ALA A N 1
ATOM 871 C CA . ALA A 1 106 ? -2.289 -6.721 7.060 1.00 96.75 106 ALA A CA 1
ATOM 872 C C . ALA A 1 106 ? -3.449 -5.706 7.108 1.00 96.75 106 ALA A C 1
ATOM 874 O O . ALA A 1 106 ? -4.491 -5.919 6.488 1.00 96.75 106 ALA A O 1
ATOM 875 N N . LEU A 1 107 ? -3.248 -4.563 7.775 1.00 97.06 107 LEU A N 1
ATOM 876 C CA . LEU A 1 107 ? -4.249 -3.499 7.904 1.00 97.06 107 LEU A CA 1
ATOM 877 C C . LEU A 1 107 ? -4.578 -2.850 6.560 1.00 97.06 107 LEU A C 1
ATOM 879 O O . LEU A 1 107 ? -5.744 -2.637 6.223 1.00 97.06 107 LEU A O 1
ATOM 883 N N . TYR A 1 108 ? -3.536 -2.517 5.803 1.00 95.31 108 TYR A N 1
ATOM 884 C CA . TYR A 1 108 ? -3.671 -1.837 4.519 1.00 95.31 108 TYR A CA 1
ATOM 885 C C . TYR A 1 108 ? -4.135 -2.796 3.430 1.00 95.31 108 TYR A C 1
ATOM 887 O O . TYR A 1 108 ? -4.884 -2.397 2.545 1.00 95.31 108 TYR A O 1
ATOM 895 N N . PHE A 1 109 ? -3.763 -4.068 3.537 1.00 94.75 109 PHE A N 1
ATOM 896 C CA . PHE A 1 109 ? -4.277 -5.135 2.695 1.00 94.75 109 PHE A CA 1
ATOM 897 C C . PHE A 1 109 ? -5.794 -5.302 2.854 1.00 94.75 109 PHE A C 1
ATOM 899 O O . PHE A 1 109 ? -6.528 -5.298 1.866 1.00 94.75 109 PHE A O 1
ATOM 906 N N . ASP A 1 110 ? -6.273 -5.390 4.098 1.00 96.50 110 ASP A N 1
ATOM 907 C CA . ASP A 1 110 ? -7.702 -5.502 4.398 1.00 96.50 110 ASP A CA 1
ATOM 908 C C . ASP A 1 110 ? -8.482 -4.261 3.923 1.00 96.50 110 ASP A C 1
ATOM 910 O O . ASP A 1 110 ? -9.534 -4.382 3.291 1.00 96.50 110 ASP A O 1
ATOM 914 N N . LEU A 1 111 ? -7.931 -3.058 4.130 1.00 96.94 111 LEU A N 1
ATOM 915 C CA . LEU A 1 111 ? -8.513 -1.813 3.619 1.00 96.94 111 LEU A CA 1
ATOM 916 C C . LEU A 1 111 ? -8.581 -1.785 2.081 1.00 96.94 111 LEU A C 1
ATOM 918 O O . LEU A 1 111 ? -9.612 -1.419 1.513 1.00 96.94 111 LEU A O 1
ATOM 922 N N . LEU A 1 112 ? -7.500 -2.181 1.406 1.00 96.19 112 LEU A N 1
ATOM 923 C CA . LEU A 1 112 ? -7.412 -2.231 -0.053 1.00 96.19 112 LEU A CA 1
ATOM 924 C C . LEU A 1 112 ? -8.482 -3.162 -0.635 1.00 96.19 112 LEU A C 1
ATOM 926 O O . LEU A 1 112 ? -9.218 -2.774 -1.545 1.00 96.19 112 LEU A O 1
ATOM 930 N N . ASN A 1 113 ? -8.606 -4.364 -0.070 1.00 97.12 113 ASN A N 1
ATOM 931 C CA . ASN A 1 113 ? -9.610 -5.343 -0.473 1.00 97.12 113 ASN A CA 1
ATOM 932 C C . ASN A 1 113 ? -11.036 -4.850 -0.194 1.00 97.12 113 ASN A C 1
ATOM 934 O O . ASN A 1 113 ? -11.922 -5.064 -1.025 1.00 97.12 113 ASN A O 1
ATOM 938 N N . TYR A 1 114 ? -11.261 -4.157 0.927 1.00 97.94 114 TYR A N 1
ATOM 939 C CA . TYR A 1 114 ? -12.552 -3.543 1.235 1.00 97.94 114 TYR A CA 1
ATOM 940 C C . TYR A 1 114 ? -12.980 -2.550 0.143 1.00 97.94 114 TYR A C 1
ATOM 942 O O . TYR A 1 114 ? -14.097 -2.645 -0.373 1.00 97.94 114 TYR A O 1
ATOM 950 N N . VAL A 1 115 ? -12.085 -1.641 -0.263 1.00 97.88 115 VAL A N 1
ATOM 951 C CA . VAL A 1 115 ? -12.390 -0.647 -1.306 1.00 97.88 115 VAL A CA 1
ATOM 952 C C . VAL A 1 115 ? -12.561 -1.310 -2.674 1.00 97.88 115 VAL A C 1
ATOM 954 O O . VAL A 1 115 ? -13.520 -1.010 -3.390 1.00 97.88 115 VAL A O 1
ATOM 957 N N . ALA A 1 116 ? -11.683 -2.250 -3.032 1.00 97.25 116 ALA A N 1
ATOM 958 C CA . ALA A 1 116 ? -11.775 -2.963 -4.303 1.00 97.25 116 ALA A CA 1
ATOM 959 C C . ALA A 1 116 ? -13.091 -3.745 -4.425 1.00 97.25 116 ALA A C 1
ATOM 961 O O . ALA A 1 116 ? -13.759 -3.661 -5.455 1.00 97.25 116 ALA A O 1
ATOM 962 N N . LYS A 1 117 ? -13.525 -4.428 -3.358 1.00 97.38 117 LYS A N 1
ATOM 963 C CA . LYS A 1 117 ? -14.812 -5.138 -3.326 1.00 97.38 117 LYS A CA 1
ATOM 964 C C . LYS A 1 117 ? -15.996 -4.203 -3.587 1.00 97.38 117 LYS A C 1
ATOM 966 O O . LYS A 1 117 ? -16.941 -4.606 -4.259 1.00 97.38 117 LYS A O 1
ATOM 971 N N . ALA A 1 118 ? -15.945 -2.974 -3.076 1.00 98.12 118 ALA A N 1
ATOM 972 C CA . ALA A 1 118 ? -17.013 -1.997 -3.259 1.00 98.12 118 ALA A CA 1
ATOM 973 C C . ALA A 1 118 ? -17.055 -1.406 -4.681 1.00 98.12 118 ALA A C 1
ATOM 975 O O . ALA A 1 118 ? -18.137 -1.140 -5.200 1.00 98.12 118 ALA A O 1
ATOM 976 N N . LEU A 1 119 ? -15.896 -1.197 -5.317 1.00 98.12 119 LEU A N 1
ATOM 977 C CA . LEU A 1 119 ? -15.798 -0.352 -6.515 1.00 98.12 119 LEU A CA 1
ATOM 978 C C . LEU A 1 119 ? -15.407 -1.090 -7.800 1.00 98.12 119 LEU A C 1
ATOM 980 O O . LEU A 1 119 ? -15.680 -0.588 -8.892 1.00 98.12 119 LEU A O 1
ATOM 984 N N . HIS A 1 120 ? -14.800 -2.275 -7.720 1.00 95.88 120 HIS A N 1
ATOM 985 C CA . HIS A 1 120 ? -14.233 -2.938 -8.897 1.00 95.88 120 HIS A CA 1
ATOM 986 C C . HIS A 1 120 ? -15.293 -3.339 -9.936 1.00 95.88 120 HIS A C 1
ATOM 988 O O . HIS A 1 120 ? -15.057 -3.183 -11.130 1.00 95.88 120 HIS A O 1
ATOM 994 N N . ALA A 1 121 ? -16.487 -3.766 -9.510 1.00 96.88 121 ALA A N 1
ATOM 995 C CA . ALA A 1 121 ? -17.576 -4.095 -10.437 1.00 96.88 121 ALA A CA 1
ATOM 996 C C . ALA A 1 121 ? -18.046 -2.875 -11.255 1.00 96.88 121 ALA A C 1
ATOM 998 O O . ALA A 1 121 ? -18.376 -3.007 -12.432 1.00 96.88 121 ALA A O 1
ATOM 999 N N . LYS A 1 122 ? -18.037 -1.681 -10.644 1.00 97.69 122 LYS A N 1
ATOM 1000 C CA . LYS A 1 122 ? -18.390 -0.410 -11.295 1.00 97.69 122 LYS A CA 1
ATOM 1001 C C . LYS A 1 122 ? -17.258 0.103 -12.193 1.00 97.69 122 LYS A C 1
ATOM 1003 O O . LYS A 1 122 ? -17.521 0.661 -13.255 1.00 97.69 122 LYS A O 1
ATOM 1008 N N . TYR A 1 123 ? -16.004 -0.130 -11.798 1.00 97.75 123 TYR A N 1
ATOM 1009 C CA . TYR A 1 123 ? -14.807 0.313 -12.517 1.00 97.75 123 TYR A CA 1
ATOM 1010 C C . TYR A 1 123 ? -13.846 -0.856 -12.796 1.00 97.75 123 TYR A C 1
ATOM 1012 O O . TYR A 1 123 ? -12.761 -0.926 -12.215 1.00 97.75 123 TYR A O 1
ATOM 1020 N N . PRO A 1 124 ? -14.160 -1.755 -13.745 1.00 96.50 124 PRO A N 1
ATOM 1021 C CA . PRO A 1 124 ? -13.405 -3.000 -13.949 1.00 96.50 124 PRO A CA 1
ATOM 1022 C C . PRO A 1 124 ? -11.971 -2.795 -14.461 1.00 96.50 124 PRO A C 1
ATOM 1024 O O . PRO A 1 124 ? -11.148 -3.702 -14.410 1.00 96.50 124 PRO A O 1
ATOM 1027 N N . LYS A 1 125 ? -11.650 -1.593 -14.961 1.00 95.62 125 LYS A N 1
ATOM 1028 C CA . LYS A 1 125 ? -10.284 -1.219 -15.375 1.00 95.62 125 LYS A CA 1
ATOM 1029 C C . LYS A 1 125 ? -9.521 -0.456 -14.286 1.00 95.62 125 LYS A C 1
ATOM 1031 O O . LYS A 1 125 ? -8.391 -0.048 -14.542 1.00 95.62 125 LYS A O 1
ATOM 1036 N N . ALA A 1 126 ? -10.146 -0.184 -13.140 1.00 95.62 126 ALA A N 1
ATOM 1037 C CA . ALA A 1 126 ? -9.482 0.482 -12.032 1.00 95.62 126 ALA A CA 1
ATOM 1038 C C . ALA A 1 126 ? -8.503 -0.468 -11.335 1.00 95.62 126 ALA A C 1
ATOM 1040 O O . ALA A 1 126 ? -8.733 -1.674 -11.241 1.00 95.62 126 ALA A O 1
ATOM 1041 N N . HIS A 1 127 ? -7.416 0.115 -10.851 1.00 93.69 127 HIS A N 1
ATOM 1042 C CA . HIS A 1 127 ? -6.339 -0.540 -10.141 1.00 93.69 127 HIS A CA 1
ATOM 1043 C C . HIS A 1 127 ? -6.152 0.137 -8.786 1.00 93.69 127 HIS A C 1
ATOM 1045 O O . HIS A 1 127 ? -5.802 1.317 -8.739 1.00 93.69 127 HIS A O 1
ATOM 1051 N N . PHE A 1 128 ? -6.347 -0.604 -7.704 1.00 95.81 128 PHE A N 1
ATOM 1052 C CA . PHE A 1 128 ? -6.126 -0.140 -6.338 1.00 95.81 128 PHE A CA 1
ATOM 1053 C C . PHE A 1 128 ? -4.768 -0.659 -5.872 1.00 95.81 128 PHE A C 1
ATOM 1055 O O . PHE A 1 128 ? -4.558 -1.867 -5.819 1.00 95.81 128 PHE A O 1
ATOM 1062 N N . ASN A 1 129 ? -3.830 0.232 -5.566 1.00 94.44 129 ASN A N 1
ATOM 1063 C CA . ASN A 1 129 ? -2.455 -0.152 -5.266 1.00 94.44 129 ASN A CA 1
ATOM 1064 C C . ASN A 1 129 ? -2.077 0.191 -3.826 1.00 94.44 129 ASN A C 1
ATOM 1066 O O . ASN A 1 129 ? -2.358 1.295 -3.349 1.00 94.44 129 ASN A O 1
ATOM 1070 N N . LEU A 1 130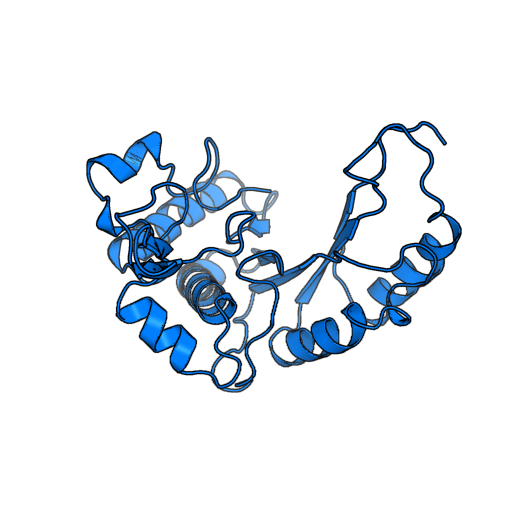 ? -1.379 -0.746 -3.192 1.00 94.94 130 LEU A N 1
ATOM 1071 C CA . LEU A 1 130 ? -0.671 -0.568 -1.930 1.00 94.94 130 LEU A CA 1
ATOM 1072 C C . LEU A 1 130 ? 0.824 -0.386 -2.208 1.00 94.94 130 LEU A C 1
ATOM 1074 O O . LEU A 1 130 ? 1.427 -1.209 -2.893 1.00 94.94 130 LEU A O 1
ATOM 1078 N N . LEU A 1 131 ? 1.436 0.667 -1.678 1.00 94.19 131 LEU A N 1
ATOM 1079 C CA . LEU A 1 131 ? 2.886 0.828 -1.683 1.00 94.19 131 LEU A CA 1
ATOM 1080 C C . LEU A 1 131 ? 3.513 -0.063 -0.604 1.00 94.19 131 LEU A C 1
ATOM 1082 O O . LEU A 1 131 ? 3.182 0.084 0.571 1.00 94.19 131 LEU A O 1
ATOM 1086 N N . SER A 1 132 ? 4.445 -0.944 -0.976 1.00 94.00 132 SER A N 1
ATOM 1087 C CA . SER A 1 132 ? 5.166 -1.796 -0.018 1.00 94.00 132 SER A CA 1
ATOM 1088 C C . SER A 1 132 ? 6.305 -1.029 0.683 1.00 94.00 132 SER A C 1
ATOM 1090 O O . SER A 1 132 ? 7.495 -1.323 0.485 1.00 94.00 132 SER A O 1
ATOM 1092 N N . TYR A 1 133 ? 5.949 -0.003 1.457 1.00 91.25 133 TYR A N 1
ATOM 1093 C CA . TYR A 1 133 ? 6.874 0.901 2.145 1.00 91.25 133 TYR A CA 1
ATOM 1094 C C . TYR A 1 133 ? 6.416 1.217 3.571 1.00 91.25 133 TYR A C 1
ATOM 1096 O O . TYR A 1 133 ? 5.233 1.086 3.886 1.00 91.25 133 TYR A O 1
ATOM 1104 N N . GLY A 1 134 ? 7.360 1.627 4.427 1.00 91.38 134 GLY A N 1
ATOM 1105 C CA . GLY A 1 134 ? 7.095 1.961 5.828 1.00 91.38 134 GLY A CA 1
ATOM 1106 C C . GLY A 1 134 ? 6.319 0.851 6.537 1.00 91.38 134 GLY A C 1
ATOM 1107 O O . GLY A 1 134 ? 6.679 -0.322 6.454 1.00 91.38 134 GLY A O 1
ATOM 1108 N N . ALA A 1 135 ? 5.202 1.201 7.170 1.00 92.50 135 ALA A N 1
ATOM 1109 C CA . ALA A 1 135 ? 4.321 0.254 7.850 1.00 92.50 135 ALA A CA 1
ATOM 1110 C C . ALA A 1 135 ? 3.859 -0.923 6.962 1.00 92.50 135 ALA A C 1
ATOM 1112 O O . ALA A 1 135 ? 3.617 -2.011 7.480 1.00 92.50 135 ALA A O 1
ATOM 1113 N N . ALA A 1 136 ? 3.783 -0.745 5.637 1.00 94.12 136 ALA A N 1
ATOM 1114 C CA . ALA A 1 136 ? 3.425 -1.799 4.688 1.00 94.12 136 ALA A CA 1
ATOM 1115 C C . ALA A 1 136 ? 4.644 -2.494 4.035 1.00 94.12 136 ALA A C 1
ATOM 1117 O O . ALA A 1 136 ? 4.560 -3.017 2.924 1.00 94.12 136 ALA A O 1
ATOM 1118 N N . PHE A 1 137 ? 5.823 -2.461 4.663 1.00 93.62 137 PHE A N 1
ATOM 1119 C CA . PHE A 1 137 ? 7.047 -3.004 4.066 1.00 93.62 137 PHE A CA 1
ATOM 1120 C C . PHE A 1 137 ? 7.034 -4.538 3.950 1.00 93.62 137 PHE A C 1
ATOM 1122 O O . PHE A 1 137 ? 7.354 -5.077 2.885 1.00 93.62 137 PHE A O 1
ATOM 1129 N N . THR A 1 138 ? 6.692 -5.232 5.037 1.00 94.31 138 THR A N 1
ATOM 1130 C CA . THR A 1 138 ? 6.768 -6.700 5.160 1.00 94.31 138 THR A CA 1
ATOM 1131 C C . THR A 1 138 ? 5.446 -7.338 4.743 1.00 94.31 138 THR A C 1
ATOM 1133 O O . THR A 1 138 ? 4.401 -6.912 5.212 1.00 94.31 138 THR A O 1
ATOM 1136 N N . ALA A 1 139 ? 5.462 -8.344 3.871 1.00 95.94 139 ALA A N 1
ATOM 1137 C CA . ALA A 1 139 ? 4.244 -9.065 3.493 1.00 95.94 139 ALA A CA 1
ATOM 1138 C C . ALA A 1 139 ? 3.692 -9.891 4.677 1.00 95.94 139 ALA A C 1
ATOM 1140 O O . ALA A 1 139 ? 4.498 -10.424 5.443 1.00 95.94 139 ALA A O 1
ATOM 1141 N N . PRO A 1 140 ? 2.360 -10.031 4.828 1.00 96.50 140 PRO A N 1
ATOM 1142 C CA . PRO A 1 140 ? 1.771 -11.070 5.675 1.00 96.50 140 PRO A CA 1
ATOM 1143 C C . PRO A 1 140 ? 2.233 -12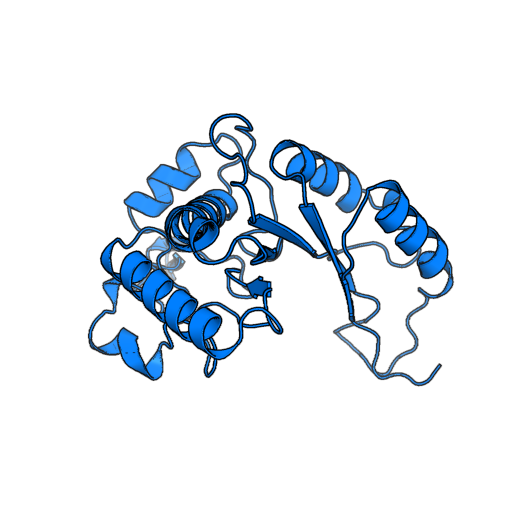.479 5.276 1.00 96.50 140 PRO A C 1
ATOM 1145 O O . PRO A 1 140 ? 2.602 -12.706 4.121 1.00 96.50 140 PRO A O 1
ATOM 1148 N N . GLN A 1 141 ? 2.194 -13.424 6.214 1.00 96.12 141 GLN A N 1
ATOM 1149 C CA . GLN A 1 141 ? 2.619 -14.805 5.972 1.00 96.12 141 GLN A CA 1
ATOM 1150 C C . GLN A 1 141 ? 1.452 -15.739 5.610 1.00 96.12 141 GLN A C 1
ATOM 1152 O O . GLN A 1 141 ? 1.637 -16.673 4.826 1.00 96.12 141 GLN A O 1
ATOM 1157 N N . ASP A 1 142 ? 0.250 -15.502 6.138 1.00 95.88 142 ASP A N 1
ATOM 1158 C CA . ASP A 1 142 ? -0.957 -16.274 5.835 1.00 95.88 142 ASP A CA 1
ATOM 1159 C C . ASP A 1 142 ? -1.492 -15.914 4.439 1.00 95.88 142 ASP A C 1
ATOM 1161 O O . ASP A 1 142 ? -2.362 -15.056 4.260 1.00 95.88 142 ASP A O 1
ATOM 1165 N N . VAL A 1 143 ? -0.975 -16.616 3.428 1.00 93.94 143 VAL A N 1
ATOM 1166 C CA . VAL A 1 143 ? -1.355 -16.455 2.013 1.00 93.94 143 VAL A CA 1
ATOM 1167 C C . VAL A 1 143 ? -2.822 -16.785 1.726 1.00 93.94 143 VAL A C 1
ATOM 1169 O O . VAL A 1 143 ? -3.356 -16.380 0.693 1.00 93.94 143 VAL A O 1
ATOM 1172 N N . THR A 1 144 ? -3.487 -17.524 2.621 1.00 91.25 144 THR A N 1
ATOM 1173 C CA . THR A 1 144 ? -4.898 -17.897 2.454 1.00 91.25 144 THR A CA 1
ATOM 1174 C C . THR A 1 144 ? -5.799 -16.754 2.901 1.00 91.25 144 THR A C 1
ATOM 1176 O O . THR A 1 144 ? -6.762 -16.411 2.214 1.00 91.25 144 THR A O 1
ATOM 1179 N N . ARG A 1 145 ? -5.476 -16.141 4.043 1.00 92.81 145 ARG A N 1
ATOM 1180 C CA . ARG A 1 145 ? -6.212 -14.996 4.587 1.00 92.81 145 ARG A CA 1
ATOM 1181 C C . ARG A 1 145 ? -5.932 -13.715 3.813 1.00 92.81 145 ARG A C 1
ATOM 1183 O O . ARG A 1 145 ? -6.860 -12.959 3.521 1.00 92.81 145 ARG A O 1
ATOM 1190 N N . PHE A 1 146 ? -4.672 -13.471 3.470 1.00 93.88 146 PHE A N 1
ATOM 1191 C CA . PHE A 1 146 ? -4.244 -12.252 2.797 1.00 93.88 146 PHE A CA 1
ATOM 1192 C C . PHE A 1 146 ? -3.997 -12.512 1.311 1.00 93.88 146 PHE A C 1
ATOM 1194 O O . PHE A 1 146 ? -2.864 -12.544 0.845 1.00 93.88 146 PHE A O 1
ATOM 1201 N N . ARG A 1 147 ? -5.078 -12.640 0.531 1.00 95.12 147 ARG A N 1
ATOM 1202 C CA . ARG A 1 147 ? -5.013 -12.666 -0.941 1.00 95.12 147 ARG A CA 1
ATOM 1203 C C . ARG A 1 147 ? -5.621 -11.406 -1.558 1.00 95.12 147 ARG A C 1
ATOM 1205 O O . ARG A 1 147 ? -6.723 -10.987 -1.198 1.00 95.12 147 ARG A O 1
ATOM 1212 N N . MET A 1 148 ? -4.880 -10.782 -2.470 1.00 94.94 148 MET A N 1
ATOM 1213 C CA . MET A 1 148 ? -5.268 -9.523 -3.095 1.00 94.94 148 MET A CA 1
ATOM 1214 C C . MET A 1 148 ? -6.460 -9.756 -4.027 1.00 94.94 148 MET A C 1
ATOM 1216 O O . MET A 1 148 ? -6.451 -10.673 -4.850 1.00 94.94 148 MET A O 1
ATOM 1220 N N . ALA A 1 149 ? -7.512 -8.951 -3.873 1.00 94.81 149 ALA A N 1
ATOM 1221 C CA . ALA A 1 149 ? -8.727 -9.059 -4.675 1.00 94.81 149 ALA A CA 1
ATOM 1222 C C . ALA A 1 149 ? -8.483 -8.659 -6.149 1.00 94.81 149 ALA A C 1
ATOM 1224 O O . ALA A 1 149 ? -7.535 -7.922 -6.445 1.00 94.81 149 ALA A O 1
ATOM 1225 N N . PRO A 1 150 ? -9.350 -9.065 -7.096 1.00 93.44 150 PRO A N 1
ATOM 1226 C CA . PRO A 1 150 ? -9.283 -8.576 -8.471 1.00 93.44 150 PRO A CA 1
ATOM 1227 C C . PRO A 1 150 ? -9.236 -7.043 -8.544 1.00 93.44 150 PRO A C 1
ATOM 1229 O O . PRO A 1 150 ? -9.932 -6.346 -7.805 1.00 93.44 150 PRO A O 1
ATOM 1232 N N . GLY A 1 151 ? -8.385 -6.515 -9.424 1.00 92.69 151 GLY A N 1
ATOM 1233 C CA . GLY A 1 151 ? -8.173 -5.072 -9.553 1.00 92.69 151 GLY A CA 1
ATOM 1234 C C . GLY A 1 151 ? -7.287 -4.452 -8.469 1.00 92.69 151 GLY A C 1
ATOM 1235 O O . GLY A 1 151 ? -7.093 -3.240 -8.491 1.00 92.69 151 GLY A O 1
ATOM 1236 N N . THR A 1 152 ? -6.717 -5.234 -7.550 1.00 96.81 152 THR A N 1
ATOM 1237 C CA . THR A 1 152 ? -5.709 -4.743 -6.599 1.00 96.81 152 THR A CA 1
ATOM 1238 C C . THR A 1 152 ? -4.281 -5.041 -7.071 1.00 96.81 152 THR A C 1
ATOM 1240 O O . THR A 1 152 ? -4.071 -5.771 -8.043 1.00 96.81 152 THR A O 1
ATOM 1243 N N . GLY A 1 153 ? -3.289 -4.404 -6.454 1.00 95.75 153 GLY A N 1
ATOM 1244 C CA . GLY A 1 153 ? -1.882 -4.595 -6.782 1.00 95.75 153 GLY A CA 1
ATOM 1245 C C . GLY A 1 153 ? -0.944 -3.993 -5.742 1.00 95.75 153 GLY A C 1
ATOM 1246 O O . GLY A 1 153 ? -1.360 -3.239 -4.858 1.00 95.75 153 GLY A O 1
ATOM 1247 N N . VAL A 1 154 ? 0.343 -4.295 -5.878 1.00 96.06 154 VAL A N 1
ATOM 1248 C CA . VAL A 1 154 ? 1.398 -3.724 -5.034 1.00 96.06 154 VAL A CA 1
ATOM 1249 C C . VAL A 1 154 ? 2.294 -2.828 -5.879 1.00 96.06 154 VAL A C 1
ATOM 1251 O O . VAL A 1 154 ? 2.878 -3.269 -6.865 1.00 96.06 154 VAL A O 1
ATOM 1254 N N . ALA A 1 155 ? 2.445 -1.568 -5.479 1.00 94.56 155 ALA A N 1
ATOM 1255 C CA . ALA A 1 155 ? 3.586 -0.766 -5.895 1.00 94.56 155 ALA A CA 1
ATOM 1256 C C . ALA A 1 155 ? 4.777 -1.173 -5.022 1.00 94.56 155 ALA A C 1
ATOM 1258 O O . ALA A 1 155 ? 4.873 -0.808 -3.852 1.00 94.56 155 ALA A O 1
ATOM 1259 N N . PHE A 1 156 ? 5.651 -2.005 -5.575 1.00 94.12 156 PHE A N 1
ATOM 1260 C CA . PHE A 1 156 ? 6.767 -2.579 -4.856 1.00 94.12 156 PHE A CA 1
ATOM 1261 C C . PHE A 1 156 ? 7.927 -1.600 -4.813 1.00 94.12 156 PHE A C 1
ATOM 1263 O O . PHE A 1 156 ? 8.609 -1.356 -5.812 1.00 94.12 156 PHE A O 1
ATOM 1270 N N . ALA A 1 157 ? 8.134 -1.031 -3.639 1.00 91.50 157 ALA A N 1
ATOM 1271 C CA . ALA A 1 157 ? 9.077 0.044 -3.446 1.00 91.50 157 ALA A CA 1
ATOM 1272 C C . ALA A 1 157 ? 10.404 -0.506 -2.915 1.00 91.50 157 ALA A C 1
ATOM 1274 O O . ALA A 1 157 ? 10.422 -1.238 -1.925 1.00 91.50 157 ALA A O 1
ATOM 1275 N N . HIS A 1 158 ? 11.512 -0.252 -3.614 1.00 85.12 158 HIS A N 1
ATOM 1276 C CA . HIS A 1 158 ? 12.803 -0.872 -3.312 1.00 85.12 158 HIS A CA 1
ATOM 1277 C C . HIS A 1 158 ? 13.751 0.076 -2.570 1.00 85.12 158 HIS A C 1
ATOM 1279 O O . HIS A 1 158 ? 14.430 0.905 -3.166 1.00 85.12 158 HIS A O 1
ATOM 1285 N N . HIS A 1 159 ? 13.838 -0.095 -1.252 1.00 77.19 159 HIS A N 1
ATOM 1286 C CA . HIS A 1 159 ? 14.625 0.770 -0.364 1.00 77.19 159 HIS A CA 1
ATOM 1287 C C . HIS A 1 159 ? 15.735 -0.002 0.338 1.00 77.19 159 HIS A C 1
ATOM 1289 O O . HIS A 1 159 ? 15.734 -1.234 0.331 1.00 77.19 159 HIS A O 1
ATOM 1295 N N . TRP A 1 160 ? 16.634 0.744 0.992 1.00 75.06 160 TRP A N 1
ATOM 1296 C CA . TRP A 1 160 ? 17.684 0.213 1.874 1.00 75.06 160 TRP A CA 1
ATOM 1297 C C . TRP A 1 160 ? 18.454 -0.942 1.235 1.00 75.06 160 TRP A C 1
ATOM 1299 O O . TRP A 1 160 ? 18.593 -2.029 1.800 1.00 75.06 160 TRP A O 1
ATOM 1309 N N . ARG A 1 161 ? 18.911 -0.679 0.011 1.00 80.75 161 ARG A N 1
ATOM 1310 C CA . ARG A 1 161 ? 19.596 -1.624 -0.859 1.00 80.75 161 ARG A CA 1
ATOM 1311 C C . ARG A 1 161 ? 21.062 -1.255 -1.013 1.00 80.75 161 ARG A C 1
ATOM 1313 O O . ARG A 1 161 ? 21.457 -0.105 -0.838 1.00 80.75 161 ARG A O 1
ATOM 1320 N N . ASN A 1 162 ? 21.842 -2.226 -1.460 1.00 85.06 162 ASN A N 1
ATOM 1321 C CA . ASN A 1 162 ? 23.113 -1.949 -2.103 1.00 85.06 162 ASN A CA 1
ATOM 1322 C C . ASN A 1 162 ? 22.829 -1.486 -3.548 1.00 85.06 162 ASN A C 1
ATOM 1324 O O . ASN A 1 162 ? 22.224 -2.222 -4.329 1.00 85.06 162 ASN A O 1
ATOM 1328 N N . HIS A 1 163 ? 23.212 -0.251 -3.882 1.00 84.50 163 HIS A N 1
ATOM 1329 C CA . HIS A 1 163 ? 23.021 0.330 -5.219 1.00 84.50 163 HIS A CA 1
ATOM 1330 C C . HIS A 1 163 ? 24.147 -0.023 -6.203 1.00 84.50 163 HIS A C 1
ATOM 1332 O O . HIS A 1 163 ? 24.049 0.328 -7.369 1.00 84.50 163 HIS A O 1
ATOM 1338 N N . GLY A 1 164 ? 25.185 -0.742 -5.767 1.00 85.62 164 GLY A N 1
ATOM 1339 C CA . GLY A 1 164 ? 26.220 -1.288 -6.649 1.00 85.62 164 GLY A CA 1
ATOM 1340 C C . GLY A 1 164 ? 25.858 -2.643 -7.261 1.00 85.62 164 GLY A C 1
ATOM 1341 O O . GLY A 1 164 ? 26.647 -3.193 -8.021 1.00 85.62 164 GLY A O 1
ATOM 1342 N N . ILE A 1 165 ? 24.693 -3.205 -6.921 1.00 88.06 165 ILE A N 1
ATOM 1343 C CA . ILE A 1 165 ? 24.244 -4.505 -7.428 1.00 88.06 165 ILE A CA 1
ATOM 1344 C C . ILE A 1 165 ? 22.838 -4.427 -8.040 1.00 88.06 165 ILE A C 1
ATOM 1346 O O . ILE A 1 165 ? 21.997 -3.633 -7.588 1.00 88.06 165 ILE A O 1
ATOM 1350 N N . PRO A 1 166 ? 22.562 -5.269 -9.053 1.00 86.19 166 PRO A N 1
ATOM 1351 C CA . PRO A 1 166 ? 21.219 -5.523 -9.553 1.00 86.19 166 PRO A CA 1
ATOM 1352 C C . PRO A 1 166 ? 20.218 -5.895 -8.458 1.00 86.19 166 PRO A C 1
ATOM 1354 O O . PRO A 1 166 ? 20.572 -6.361 -7.375 1.00 86.19 166 PRO A O 1
ATOM 1357 N N . ILE A 1 167 ? 18.941 -5.677 -8.760 1.00 86.88 167 ILE A N 1
ATOM 1358 C CA . ILE A 1 167 ? 17.843 -5.817 -7.802 1.00 86.88 167 ILE A CA 1
ATOM 1359 C C . ILE A 1 167 ? 17.631 -7.257 -7.311 1.00 86.88 167 ILE A C 1
ATOM 1361 O O . ILE A 1 167 ? 17.317 -7.481 -6.146 1.00 86.88 167 ILE A O 1
ATOM 1365 N N . ASP A 1 168 ? 17.866 -8.236 -8.176 1.00 83.81 168 ASP A N 1
ATOM 1366 C CA . ASP A 1 168 ? 17.825 -9.668 -7.878 1.00 83.81 168 ASP A CA 1
ATOM 1367 C C . ASP A 1 168 ? 19.023 -10.148 -7.052 1.00 83.81 168 ASP A C 1
ATOM 1369 O O . ASP A 1 168 ? 18.918 -11.151 -6.350 1.00 83.81 168 ASP A O 1
ATOM 1373 N N . GLY A 1 169 ? 20.131 -9.404 -7.073 1.00 86.06 169 GLY A N 1
ATOM 1374 C CA . GLY A 1 169 ? 21.268 -9.611 -6.178 1.00 86.06 169 GLY A CA 1
ATOM 1375 C C . GLY A 1 169 ? 21.071 -9.010 -4.784 1.00 86.06 169 GLY A C 1
ATOM 1376 O O . GLY A 1 169 ? 21.889 -9.248 -3.897 1.00 86.06 169 GLY A O 1
ATOM 1377 N N . ASN A 1 170 ? 20.018 -8.216 -4.561 1.00 86.81 170 ASN A N 1
ATOM 1378 C CA . ASN A 1 170 ? 19.810 -7.573 -3.274 1.00 86.81 170 ASN A CA 1
ATOM 1379 C C . ASN A 1 170 ? 19.188 -8.528 -2.242 1.00 86.81 170 ASN A C 1
ATOM 1381 O O . ASN A 1 170 ? 18.042 -8.959 -2.376 1.00 86.81 170 ASN A O 1
ATOM 1385 N N . GLU A 1 171 ? 19.927 -8.764 -1.156 1.00 84.56 171 GLU A N 1
ATOM 1386 C CA . GLU A 1 171 ? 19.590 -9.697 -0.068 1.00 84.56 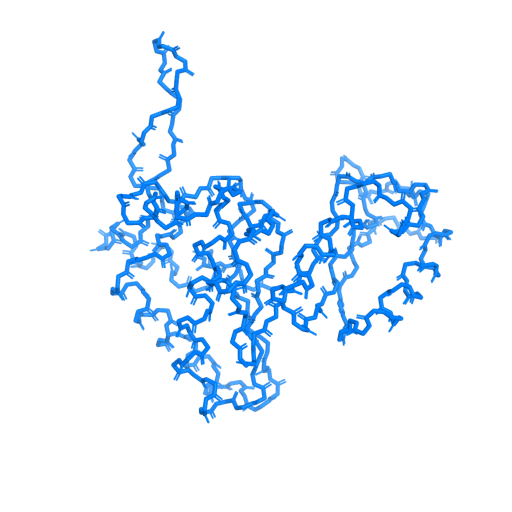171 GLU A CA 1
ATOM 1387 C C . GLU A 1 171 ? 18.216 -9.455 0.586 1.00 84.56 171 GLU A C 1
ATOM 1389 O O . GLU A 1 171 ? 17.594 -10.392 1.079 1.00 84.56 171 GLU A O 1
ATOM 1394 N N . ARG A 1 172 ? 17.713 -8.212 0.573 1.00 84.75 172 ARG A N 1
ATOM 1395 C CA . ARG A 1 172 ? 16.415 -7.843 1.167 1.00 84.75 172 ARG A CA 1
ATOM 1396 C C . ARG A 1 172 ? 15.298 -7.780 0.137 1.00 84.75 172 ARG A C 1
ATOM 1398 O O . ARG A 1 172 ? 14.127 -7.908 0.492 1.00 84.75 172 ARG A O 1
ATOM 1405 N N . PHE A 1 173 ? 15.637 -7.534 -1.126 1.00 89.69 173 PHE A N 1
ATOM 1406 C CA . PHE A 1 173 ? 14.645 -7.371 -2.178 1.00 89.69 173 PHE A CA 1
ATOM 1407 C C . PHE A 1 173 ? 13.998 -8.693 -2.542 1.00 89.69 173 PHE A C 1
ATOM 1409 O O . PHE A 1 173 ? 12.782 -8.816 -2.419 1.00 89.69 173 PHE A O 1
ATOM 1416 N N . LEU A 1 174 ? 14.799 -9.660 -3.001 1.00 89.88 174 LEU A N 1
ATOM 1417 C CA . LEU A 1 174 ? 14.267 -10.856 -3.641 1.00 89.88 174 LEU A CA 1
ATOM 1418 C C . LEU A 1 174 ? 13.387 -11.670 -2.681 1.00 89.88 174 LEU A C 1
ATOM 1420 O O . LEU A 1 174 ? 12.256 -11.960 -3.066 1.00 89.88 174 LEU A O 1
ATOM 1424 N N . PRO A 1 175 ? 13.791 -11.952 -1.424 1.00 91.69 175 PRO A N 1
ATOM 1425 C CA . PRO A 1 175 ? 12.924 -12.667 -0.488 1.00 91.69 175 PRO A CA 1
ATOM 1426 C C . PRO A 1 175 ? 11.602 -11.936 -0.230 1.00 91.69 175 PRO A C 1
ATOM 1428 O O . PRO A 1 175 ? 10.540 -12.552 -0.205 1.00 91.69 175 PRO A O 1
ATOM 1431 N N . ARG A 1 176 ? 11.646 -10.604 -0.105 1.00 93.38 176 ARG A N 1
ATOM 1432 C CA . ARG A 1 176 ? 10.453 -9.786 0.134 1.00 93.38 176 ARG A CA 1
ATOM 1433 C C . ARG A 1 176 ? 9.538 -9.744 -1.086 1.00 93.38 176 ARG A C 1
ATOM 1435 O O . ARG A 1 176 ? 8.328 -9.850 -0.934 1.00 93.38 176 ARG A O 1
ATOM 1442 N N . PHE A 1 177 ? 10.096 -9.605 -2.286 1.00 94.31 177 PHE A N 1
ATOM 1443 C CA . PHE A 1 177 ? 9.327 -9.654 -3.525 1.00 94.31 177 PHE A CA 1
ATOM 1444 C C . PHE A 1 177 ? 8.642 -11.009 -3.691 1.00 94.31 177 PHE A C 1
ATOM 1446 O O . PHE A 1 177 ? 7.449 -11.048 -3.978 1.00 94.31 177 PHE A O 1
ATOM 1453 N N . LEU A 1 178 ? 9.367 -12.105 -3.451 1.00 94.44 178 LEU A N 1
ATOM 1454 C CA . LEU A 1 178 ? 8.802 -13.450 -3.505 1.00 94.44 178 LEU A CA 1
ATOM 1455 C C . LEU A 1 178 ? 7.659 -13.615 -2.497 1.00 94.44 178 LEU A C 1
ATOM 1457 O O . LEU A 1 178 ? 6.600 -14.084 -2.892 1.00 94.44 178 LEU A O 1
ATOM 1461 N N . ALA A 1 179 ? 7.815 -13.140 -1.257 1.00 95.62 179 ALA A N 1
ATOM 1462 C CA . ALA A 1 179 ? 6.740 -13.171 -0.262 1.00 95.62 179 ALA A CA 1
ATOM 1463 C C . ALA A 1 179 ? 5.496 -12.384 -0.715 1.00 95.62 179 ALA A C 1
ATOM 1465 O O . ALA A 1 179 ? 4.379 -12.884 -0.640 1.00 95.62 179 ALA A O 1
ATOM 1466 N N . TRP A 1 180 ? 5.675 -11.177 -1.261 1.00 96.38 180 TRP A N 1
ATOM 1467 C CA . TRP A 1 180 ? 4.558 -10.396 -1.801 1.00 96.38 180 TRP A CA 1
ATOM 1468 C C . TRP A 1 180 ? 3.898 -11.057 -3.022 1.00 96.38 180 TRP A C 1
ATOM 1470 O O . TRP A 1 180 ? 2.687 -10.923 -3.204 1.00 96.38 180 TRP A O 1
ATOM 1480 N N . ARG A 1 181 ? 4.666 -11.779 -3.845 1.00 95.81 181 ARG A N 1
ATOM 1481 C CA . ARG A 1 181 ? 4.175 -12.500 -5.031 1.00 95.81 181 ARG A CA 1
ATOM 1482 C C . ARG A 1 181 ? 3.249 -13.664 -4.682 1.00 95.81 181 ARG A C 1
ATOM 1484 O O . ARG A 1 181 ? 2.371 -13.988 -5.474 1.00 95.81 181 ARG A O 1
ATOM 1491 N N . GLU A 1 182 ? 3.374 -14.237 -3.490 1.00 96.31 182 GLU A N 1
ATOM 1492 C CA . GLU A 1 182 ? 2.422 -15.245 -3.005 1.00 96.31 182 GLU A CA 1
ATOM 1493 C C . GLU A 1 182 ? 1.043 -14.642 -2.669 1.00 96.31 182 GLU A C 1
ATOM 1495 O O . GLU A 1 182 ? 0.032 -15.344 -2.680 1.00 96.31 182 GLU A O 1
ATOM 1500 N N . LEU A 1 183 ? 0.966 -13.329 -2.421 1.00 96.19 183 LEU A N 1
ATOM 1501 C CA . LEU A 1 183 ? -0.269 -12.636 -2.029 1.00 96.19 183 LEU A CA 1
ATOM 1502 C C . LEU A 1 183 ? -0.924 -11.862 -3.179 1.00 96.19 183 LEU A C 1
ATOM 1504 O O . LEU A 1 183 ? -2.115 -11.549 -3.109 1.00 96.19 183 LEU A O 1
ATOM 1508 N N . CYS A 1 184 ? -0.153 -11.511 -4.210 1.00 94.81 184 CYS A N 1
ATOM 1509 C CA . CYS A 1 184 ? -0.543 -10.574 -5.257 1.00 94.81 184 CYS A CA 1
ATOM 1510 C C . CYS A 1 184 ? 0.029 -10.967 -6.624 1.00 94.81 184 CYS A C 1
ATOM 1512 O O . CYS A 1 184 ? 1.195 -11.329 -6.736 1.00 94.81 184 CYS A O 1
ATOM 1514 N N . ASP A 1 185 ? -0.782 -10.821 -7.674 1.00 92.06 185 ASP A N 1
ATOM 1515 C CA . ASP A 1 185 ? -0.392 -11.148 -9.054 1.00 92.06 185 ASP A CA 1
ATOM 1516 C C . ASP A 1 185 ? 0.065 -9.928 -9.867 1.00 92.06 185 ASP A C 1
ATOM 1518 O O . ASP A 1 185 ? 0.533 -10.071 -10.997 1.00 92.06 185 ASP A O 1
ATOM 1522 N N . ARG A 1 186 ? -0.105 -8.716 -9.327 1.00 94.94 186 ARG A N 1
ATOM 1523 C CA . ARG A 1 186 ? 0.065 -7.466 -10.069 1.00 94.94 186 ARG A CA 1
ATOM 1524 C C . ARG A 1 186 ? 0.997 -6.507 -9.347 1.00 94.94 186 ARG A C 1
ATOM 1526 O O . ARG A 1 186 ? 0.668 -5.974 -8.287 1.00 94.94 186 ARG A O 1
ATOM 1533 N N . PHE A 1 187 ? 2.115 -6.203 -9.996 1.00 96.62 187 PHE A N 1
ATOM 1534 C CA . PHE A 1 187 ? 3.146 -5.340 -9.439 1.00 96.62 187 PHE A CA 1
ATOM 1535 C C . PHE A 1 187 ? 3.391 -4.099 -10.288 1.00 96.62 187 PHE A C 1
ATOM 1537 O O . PHE A 1 187 ? 3.460 -4.164 -11.514 1.00 96.62 187 PHE A O 1
ATOM 1544 N N . LEU A 1 188 ? 3.581 -2.971 -9.613 1.00 95.69 188 LEU A N 1
ATOM 1545 C CA . LEU A 1 188 ? 4.283 -1.808 -10.143 1.00 95.69 188 LEU A CA 1
ATOM 1546 C C . LEU A 1 188 ? 5.638 -1.714 -9.443 1.00 95.69 188 LEU A C 1
ATOM 1548 O O . LEU A 1 188 ? 5.735 -2.089 -8.281 1.00 95.69 188 LEU A O 1
ATOM 1552 N N . PHE A 1 189 ? 6.678 -1.209 -10.099 1.00 93.81 189 PHE A N 1
ATOM 1553 C CA . PHE A 1 189 ? 7.947 -0.936 -9.422 1.00 93.81 189 PHE A CA 1
ATOM 1554 C C . PHE A 1 189 ? 7.995 0.519 -8.957 1.00 93.81 189 PHE A C 1
ATOM 1556 O O . PHE A 1 189 ? 7.546 1.431 -9.655 1.00 93.81 189 PHE A O 1
ATOM 1563 N N . TRP A 1 190 ? 8.560 0.741 -7.777 1.00 92.75 190 TRP A N 1
ATOM 1564 C CA . TRP A 1 190 ? 9.021 2.052 -7.345 1.00 92.75 190 TRP A CA 1
ATOM 1565 C C . TRP A 1 190 ? 10.491 1.923 -6.963 1.00 92.75 190 TRP A C 1
ATOM 1567 O O . TRP A 1 190 ? 10.835 1.490 -5.863 1.00 92.75 190 TRP A O 1
ATOM 1577 N N . ASP A 1 191 ? 11.363 2.262 -7.908 1.00 89.75 191 ASP A N 1
ATOM 1578 C CA . ASP A 1 191 ? 12.805 2.125 -7.736 1.00 89.75 191 ASP A CA 1
ATOM 1579 C C . ASP A 1 191 ? 13.434 3.462 -7.358 1.00 89.75 191 ASP A C 1
ATOM 1581 O O . ASP A 1 191 ? 13.029 4.529 -7.829 1.00 89.75 191 ASP A O 1
ATOM 1585 N N . TYR A 1 192 ? 14.440 3.393 -6.502 1.00 88.25 192 TYR A N 1
ATOM 1586 C CA . TYR A 1 192 ? 15.140 4.555 -5.991 1.00 88.25 192 TYR A CA 1
ATOM 1587 C C . TYR A 1 192 ? 16.564 4.516 -6.518 1.00 88.25 192 TYR A C 1
ATOM 1589 O O . TYR A 1 192 ? 17.364 3.663 -6.149 1.00 88.25 192 TYR A O 1
ATOM 1597 N N . TYR A 1 193 ? 16.889 5.471 -7.375 1.00 87.56 193 TYR A N 1
ATOM 1598 C CA . TYR A 1 193 ? 18.225 5.672 -7.924 1.00 87.56 193 TYR A CA 1
ATOM 1599 C C . TYR A 1 193 ? 18.851 6.959 -7.394 1.00 87.56 193 TYR A C 1
ATOM 1601 O O . TYR A 1 193 ? 19.763 7.512 -7.999 1.00 87.56 193 TYR A O 1
ATOM 1609 N N . ASN A 1 194 ? 18.373 7.422 -6.243 1.00 85.88 194 ASN A N 1
ATOM 1610 C CA . ASN A 1 194 ? 18.755 8.681 -5.636 1.00 85.88 194 ASN A CA 1
ATOM 1611 C C . ASN A 1 194 ? 19.425 8.459 -4.276 1.00 85.88 194 ASN A C 1
ATOM 1613 O O . ASN A 1 194 ? 18.964 7.640 -3.478 1.00 85.88 194 ASN A O 1
ATOM 1617 N N . ASN A 1 195 ? 20.456 9.252 -3.985 1.00 85.25 195 ASN A N 1
ATOM 1618 C CA . ASN A 1 195 ? 20.951 9.420 -2.628 1.00 85.25 195 ASN A CA 1
ATOM 1619 C C . ASN A 1 195 ? 20.175 10.557 -1.955 1.00 85.25 195 ASN A C 1
ATOM 1621 O O . ASN A 1 195 ? 20.436 11.731 -2.199 1.00 85.25 195 ASN A O 1
ATOM 1625 N N . PHE A 1 196 ? 19.243 10.219 -1.067 1.00 85.12 196 PHE A N 1
ATOM 1626 C CA . PHE A 1 196 ? 18.419 11.218 -0.380 1.00 85.12 196 PHE A CA 1
ATOM 1627 C C . PHE A 1 196 ? 19.182 12.130 0.585 1.00 85.12 196 PHE A C 1
ATOM 1629 O O . PHE A 1 196 ? 18.643 13.162 0.973 1.00 85.12 196 PHE A O 1
ATOM 1636 N N . HIS A 1 197 ? 20.417 11.786 0.962 1.00 86.31 197 HIS A N 1
ATOM 1637 C CA . HIS A 1 197 ? 21.261 12.680 1.753 1.00 86.31 197 HIS A CA 1
ATOM 1638 C C . HIS A 1 197 ? 21.883 13.800 0.903 1.00 86.31 197 HIS A C 1
ATOM 1640 O O . HIS A 1 197 ? 22.150 14.879 1.418 1.00 86.31 197 HIS A O 1
ATOM 1646 N N . CYS A 1 198 ? 22.113 13.551 -0.390 1.00 86.69 198 CYS A N 1
ATOM 1647 C CA . CYS A 1 198 ? 22.643 14.538 -1.327 1.00 86.69 198 CYS A CA 1
ATOM 1648 C C . CYS A 1 198 ? 22.203 14.175 -2.747 1.00 86.69 198 CYS A C 1
ATOM 1650 O O . CYS A 1 198 ? 22.832 13.360 -3.428 1.00 86.69 198 CYS A O 1
ATOM 1652 N N . THR A 1 199 ? 21.082 14.760 -3.162 1.00 86.88 199 THR A N 1
ATOM 1653 C CA . THR A 1 199 ? 20.399 14.422 -4.419 1.00 86.88 199 THR A CA 1
ATOM 1654 C C . THR A 1 199 ? 21.100 14.981 -5.656 1.00 86.88 199 THR A C 1
ATOM 1656 O O . THR A 1 199 ? 20.817 14.570 -6.778 1.00 86.88 199 THR A O 1
ATOM 1659 N N . GLU A 1 200 ? 22.017 15.920 -5.452 1.00 85.88 200 GLU A N 1
ATOM 1660 C CA . GLU A 1 200 ? 22.804 16.601 -6.472 1.00 85.88 200 GLU A CA 1
ATOM 1661 C C . GLU A 1 200 ? 24.042 15.798 -6.881 1.00 85.88 200 GLU A C 1
ATOM 1663 O O . GLU A 1 200 ? 24.610 16.047 -7.945 1.00 85.88 200 GLU A O 1
ATOM 1668 N N . ASN A 1 201 ? 24.467 14.839 -6.051 1.00 84.44 201 ASN A N 1
ATOM 1669 C CA . ASN A 1 201 ? 25.651 14.040 -6.326 1.00 84.44 201 ASN A CA 1
ATOM 1670 C C . ASN A 1 201 ? 25.356 12.939 -7.353 1.00 84.44 201 ASN A C 1
ATOM 1672 O O . ASN A 1 201 ? 24.297 12.302 -7.293 1.00 84.44 201 ASN A O 1
ATOM 1676 N N . PRO A 1 202 ? 26.311 12.643 -8.256 1.00 78.06 202 PRO A N 1
ATOM 1677 C CA . PRO A 1 202 ? 26.219 11.457 -9.090 1.00 78.06 202 PRO A CA 1
ATOM 1678 C C . PRO A 1 202 ? 26.139 10.220 -8.193 1.00 78.06 202 PRO A C 1
ATOM 1680 O O . PRO A 1 202 ? 26.893 10.078 -7.226 1.00 78.06 202 PRO A O 1
ATOM 1683 N N . PHE A 1 203 ? 25.208 9.324 -8.510 1.00 80.56 203 PHE A N 1
ATOM 1684 C CA . PHE A 1 203 ? 24.996 8.095 -7.760 1.00 80.56 203 PHE A CA 1
ATOM 1685 C C . PHE A 1 203 ? 25.306 6.903 -8.676 1.00 80.56 203 PHE A C 1
ATOM 1687 O O . PHE A 1 203 ? 24.711 6.811 -9.750 1.00 80.56 203 PHE A O 1
ATOM 1694 N N . PRO A 1 204 ? 26.262 6.023 -8.321 1.00 75.81 204 PRO A N 1
ATOM 1695 C CA . PRO A 1 204 ? 26.830 5.045 -9.250 1.00 75.81 204 PRO A CA 1
ATOM 1696 C C . PRO A 1 204 ? 25.897 3.839 -9.433 1.00 75.81 204 PRO A C 1
ATOM 1698 O O . PRO A 1 204 ? 26.143 2.761 -8.900 1.00 75.81 204 PRO A O 1
ATOM 1701 N N . ASN A 1 205 ? 24.790 4.034 -10.148 1.00 83.62 205 ASN A N 1
ATOM 1702 C CA . ASN A 1 205 ? 23.749 3.023 -10.337 1.00 83.62 205 ASN A CA 1
ATOM 1703 C C . ASN A 1 205 ? 23.322 2.822 -11.796 1.00 83.62 205 ASN A C 1
ATOM 1705 O O . ASN A 1 205 ? 22.465 1.983 -12.059 1.00 83.62 205 ASN A O 1
ATOM 1709 N N . THR A 1 206 ? 23.933 3.520 -12.753 1.00 84.12 206 THR A N 1
ATOM 1710 C CA . THR A 1 206 ? 23.622 3.367 -14.184 1.00 84.12 206 THR A CA 1
ATOM 1711 C C . THR A 1 206 ? 23.780 1.925 -14.659 1.00 84.12 206 THR A C 1
ATOM 1713 O O . THR A 1 206 ? 22.960 1.431 -15.434 1.00 84.12 206 THR A O 1
ATOM 1716 N N . ASP A 1 207 ? 24.779 1.218 -14.126 1.00 86.75 207 ASP A N 1
ATOM 1717 C CA . ASP A 1 207 ? 25.108 -0.156 -14.513 1.00 86.75 207 ASP A CA 1
ATOM 1718 C C . ASP A 1 207 ? 24.044 -1.169 -14.065 1.00 86.75 207 ASP A C 1
ATOM 1720 O O . ASP A 1 207 ? 23.931 -2.256 -14.633 1.00 86.75 207 ASP A O 1
ATOM 1724 N N . ILE A 1 208 ? 23.213 -0.814 -13.077 1.00 89.25 208 ILE A N 1
ATOM 1725 C CA . ILE A 1 208 ? 22.185 -1.712 -12.535 1.00 89.25 208 ILE A CA 1
ATOM 1726 C C . ILE A 1 208 ? 20.815 -1.506 -13.192 1.00 89.25 208 ILE A C 1
ATOM 1728 O O . ILE A 1 208 ? 19.920 -2.322 -12.968 1.00 89.25 208 ILE A O 1
ATOM 1732 N N . PHE A 1 209 ? 20.639 -0.468 -14.023 1.00 89.56 209 PHE A N 1
ATOM 1733 C CA . PHE A 1 209 ? 19.354 -0.179 -14.672 1.00 89.56 209 PHE A CA 1
ATOM 1734 C C . PHE A 1 209 ? 18.937 -1.311 -15.606 1.00 89.56 209 PHE A C 1
ATOM 1736 O O . PHE A 1 209 ? 17.850 -1.863 -15.458 1.00 89.56 209 PHE A O 1
ATOM 1743 N N . GLY A 1 210 ? 19.804 -1.697 -16.548 1.00 92.62 210 GLY A N 1
ATOM 1744 C CA . GLY A 1 210 ? 19.516 -2.773 -17.501 1.00 92.62 210 GLY A CA 1
ATOM 1745 C C . GLY A 1 210 ? 19.075 -4.071 -16.807 1.00 92.62 210 GLY A C 1
ATOM 1746 O O . GLY A 1 210 ? 17.985 -4.572 -17.104 1.00 92.62 210 GLY A O 1
ATOM 1747 N N . PRO A 1 211 ? 19.861 -4.583 -15.840 1.00 92.25 211 PRO A N 1
ATOM 1748 C CA . PRO A 1 211 ? 19.469 -5.719 -15.011 1.00 92.25 211 PRO A CA 1
ATOM 1749 C C . PRO A 1 211 ? 18.137 -5.528 -14.265 1.00 92.25 211 PRO A C 1
ATOM 1751 O O . PRO A 1 211 ? 17.298 -6.426 -14.298 1.00 92.25 211 PRO A O 1
ATOM 1754 N N . ALA A 1 212 ? 17.891 -4.363 -13.653 1.00 92.19 212 ALA A N 1
ATOM 1755 C CA . ALA A 1 212 ? 16.645 -4.097 -12.931 1.00 92.19 212 ALA A CA 1
ATOM 1756 C C . ALA A 1 212 ? 15.414 -4.119 -13.855 1.00 92.19 212 ALA A C 1
ATOM 1758 O O . ALA A 1 212 ? 14.437 -4.809 -13.571 1.00 92.19 212 ALA A O 1
ATOM 1759 N N . PHE A 1 213 ? 15.471 -3.449 -15.010 1.00 93.44 213 PHE A N 1
ATOM 1760 C CA . PHE A 1 213 ? 14.373 -3.463 -15.983 1.00 93.44 213 PHE A CA 1
ATOM 1761 C C . PHE A 1 213 ? 14.151 -4.844 -16.604 1.00 93.44 213 PHE A C 1
ATOM 1763 O O . PHE A 1 213 ? 13.002 -5.231 -16.839 1.00 93.44 213 PHE A O 1
ATOM 1770 N N . LYS A 1 214 ? 15.221 -5.620 -16.819 1.00 95.19 214 LYS A N 1
ATOM 1771 C CA . LYS A 1 214 ? 15.103 -7.030 -17.205 1.00 95.19 214 LYS A CA 1
ATOM 1772 C C . LYS A 1 214 ? 14.371 -7.832 -16.127 1.00 95.19 214 LYS A C 1
ATOM 1774 O O . LYS A 1 214 ? 13.440 -8.554 -16.473 1.00 95.19 214 LYS A O 1
ATOM 1779 N N . PHE A 1 215 ? 14.719 -7.663 -14.851 1.00 94.56 215 PHE A N 1
ATOM 1780 C CA . PHE A 1 215 ? 14.027 -8.325 -13.745 1.00 94.56 215 PHE A CA 1
ATOM 1781 C C . PHE A 1 215 ? 12.534 -7.968 -13.699 1.00 94.56 215 PHE A C 1
ATOM 1783 O O . PHE A 1 215 ? 11.698 -8.872 -13.631 1.00 94.56 215 PHE A O 1
ATOM 1790 N N . TYR A 1 216 ? 12.188 -6.677 -13.777 1.00 95.50 216 TYR A N 1
ATOM 1791 C CA . TYR A 1 216 ? 10.793 -6.221 -13.760 1.00 95.50 216 TYR A CA 1
ATOM 1792 C C . TYR A 1 216 ? 9.986 -6.811 -14.920 1.00 95.50 216 TYR A C 1
ATOM 1794 O O . TYR A 1 216 ? 8.888 -7.327 -14.709 1.00 95.50 216 TYR A O 1
ATOM 1802 N N . ARG A 1 217 ? 10.547 -6.798 -16.134 1.00 95.75 217 ARG A N 1
ATOM 1803 C CA . ARG A 1 217 ? 9.924 -7.405 -17.317 1.00 95.75 217 ARG A CA 1
ATOM 1804 C C . ARG A 1 217 ? 9.719 -8.908 -17.136 1.00 95.75 217 ARG A C 1
ATOM 1806 O O . ARG A 1 217 ? 8.622 -9.408 -17.373 1.00 95.75 217 ARG A O 1
ATOM 1813 N N . ASP A 1 218 ? 10.762 -9.623 -16.725 1.00 95.94 218 ASP A N 1
ATOM 1814 C CA . ASP A 1 218 ? 10.737 -11.084 -16.612 1.00 95.94 218 ASP A CA 1
ATOM 1815 C C . ASP A 1 218 ? 9.779 -11.555 -15.499 1.00 95.94 218 ASP A C 1
ATOM 1817 O O . ASP A 1 218 ? 9.205 -12.639 -15.595 1.00 95.94 218 ASP A O 1
ATOM 1821 N N . ASN A 1 219 ? 9.534 -10.710 -14.491 1.00 94.75 219 ASN A N 1
ATOM 1822 C CA . ASN A 1 219 ? 8.560 -10.939 -13.420 1.00 94.75 219 ASN A CA 1
ATOM 1823 C C . ASN A 1 219 ? 7.202 -10.250 -13.655 1.00 94.75 219 ASN A C 1
ATOM 1825 O O . ASN A 1 219 ? 6.399 -10.168 -12.728 1.00 94.75 219 ASN A O 1
ATOM 1829 N N . LYS A 1 220 ? 6.923 -9.791 -14.884 1.00 95.88 220 LYS A N 1
ATOM 1830 C CA . LYS A 1 220 ? 5.618 -9.252 -15.315 1.00 95.88 220 LYS A CA 1
ATOM 1831 C C . LYS A 1 220 ? 5.117 -8.057 -14.493 1.00 95.88 220 LYS A C 1
ATOM 1833 O O . LYS A 1 220 ? 3.926 -7.942 -14.219 1.00 95.88 220 LYS A O 1
ATOM 1838 N N . PHE A 1 221 ? 6.013 -7.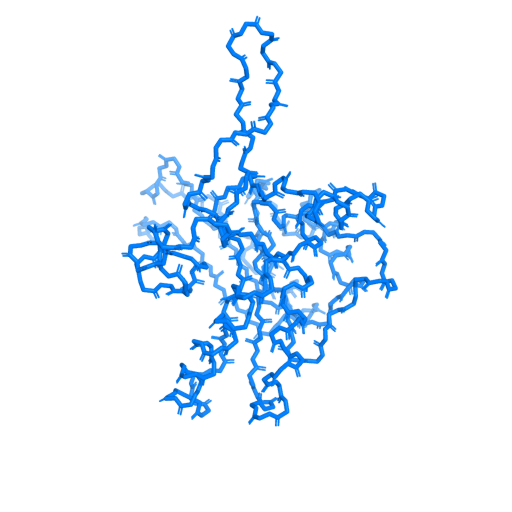153 -14.115 1.00 96.38 221 PHE A N 1
ATOM 1839 C CA . PHE A 1 221 ? 5.600 -5.859 -13.580 1.00 96.38 221 PHE A CA 1
ATOM 1840 C C . PHE A 1 221 ? 4.882 -5.054 -14.674 1.00 96.38 221 PHE A C 1
ATOM 1842 O O . PHE A 1 221 ? 5.365 -4.960 -15.802 1.00 96.38 221 PHE A O 1
ATOM 1849 N N . ASP A 1 222 ? 3.765 -4.420 -14.323 1.00 94.12 222 ASP A N 1
ATOM 1850 C CA . ASP A 1 222 ? 2.931 -3.630 -15.241 1.00 94.12 222 ASP A CA 1
ATOM 1851 C C . ASP A 1 222 ? 3.592 -2.311 -15.678 1.00 94.12 222 ASP A C 1
ATOM 1853 O O . ASP A 1 222 ? 3.166 -1.672 -16.641 1.00 94.12 222 ASP A O 1
ATOM 1857 N N . GLY A 1 223 ? 4.597 -1.861 -14.931 1.00 92.56 223 GLY A N 1
ATOM 1858 C CA . GLY A 1 223 ? 5.252 -0.570 -15.096 1.00 92.56 223 GLY A CA 1
ATOM 1859 C C . GLY A 1 223 ? 5.687 -0.012 -13.750 1.00 92.56 223 GLY A C 1
ATOM 1860 O O . GLY A 1 223 ? 5.694 -0.725 -12.748 1.00 92.56 223 GLY A O 1
ATOM 1861 N N . GLY A 1 224 ? 6.049 1.266 -13.703 1.00 90.50 224 GLY A N 1
ATOM 1862 C CA . GLY A 1 224 ? 6.515 1.844 -12.453 1.00 90.50 224 GLY A CA 1
ATOM 1863 C C . GLY A 1 224 ? 7.095 3.239 -12.566 1.00 90.50 224 GLY A C 1
ATOM 1864 O O . GLY A 1 224 ? 6.958 3.922 -13.582 1.00 90.50 224 GLY A O 1
ATOM 1865 N N . PHE A 1 225 ? 7.724 3.651 -11.475 1.00 90.56 225 PHE A N 1
ATOM 1866 C CA . PHE A 1 225 ? 8.363 4.942 -11.303 1.00 90.56 225 PHE A CA 1
ATOM 1867 C C . PHE A 1 225 ? 9.796 4.740 -10.811 1.00 90.56 225 PHE A C 1
ATOM 1869 O O . PHE A 1 225 ? 10.050 3.921 -9.929 1.00 90.56 225 PHE A O 1
ATOM 1876 N N . CYS A 1 226 ? 10.724 5.504 -11.381 1.00 89.50 226 CYS A N 1
ATOM 1877 C CA . CYS A 1 226 ? 12.107 5.570 -10.930 1.00 89.50 226 CYS A CA 1
ATOM 1878 C C . CYS A 1 226 ? 12.371 6.965 -10.372 1.00 89.50 226 CYS A C 1
ATOM 1880 O O . CYS A 1 226 ? 12.219 7.958 -11.087 1.00 89.50 226 CYS A O 1
ATOM 1882 N N . GLN A 1 227 ? 12.794 7.041 -9.115 1.00 88.12 227 GLN A N 1
ATOM 1883 C CA . GLN A 1 227 ? 13.222 8.294 -8.514 1.00 88.12 227 GLN A CA 1
ATOM 1884 C C . GLN A 1 227 ? 14.717 8.501 -8.756 1.00 88.12 227 GLN A C 1
ATOM 1886 O O . GLN A 1 227 ? 15.555 7.855 -8.128 1.00 88.12 227 GLN A O 1
ATOM 1891 N N . MET A 1 228 ? 15.026 9.395 -9.691 1.00 87.00 228 MET A N 1
ATOM 1892 C CA . MET A 1 228 ? 16.383 9.738 -10.124 1.00 87.00 228 MET A CA 1
ATOM 1893 C C . MET A 1 228 ? 16.995 10.839 -9.237 1.00 87.00 228 MET A C 1
ATOM 1895 O O . MET A 1 228 ? 16.240 11.558 -8.572 1.00 87.00 228 MET A O 1
ATOM 1899 N N . PRO A 1 229 ? 18.333 10.995 -9.215 1.00 85.69 229 PRO A N 1
ATOM 1900 C CA . PRO A 1 229 ? 18.962 12.149 -8.585 1.00 85.69 229 PRO A CA 1
ATOM 1901 C C . PRO A 1 229 ? 18.639 13.432 -9.363 1.00 85.69 229 PRO A C 1
ATOM 1903 O O . PRO A 1 229 ? 18.239 13.391 -10.527 1.00 85.69 229 PRO A O 1
ATOM 1906 N N . PHE A 1 230 ? 18.823 14.585 -8.723 1.00 84.00 230 PHE A N 1
ATOM 1907 C CA . PHE A 1 230 ? 18.727 15.904 -9.363 1.00 84.00 230 PHE A CA 1
ATOM 1908 C C . PHE A 1 230 ? 20.018 16.295 -10.098 1.00 84.00 230 PHE A C 1
ATOM 1910 O O . PHE A 1 230 ? 20.077 17.342 -10.747 1.00 84.00 230 PHE A O 1
ATOM 1917 N N . ALA A 1 231 ? 21.039 15.441 -10.020 1.00 75.69 231 ALA A N 1
ATOM 1918 C CA . ALA A 1 231 ? 22.258 15.540 -10.802 1.00 75.69 231 ALA A CA 1
ATOM 1919 C C . ALA A 1 231 ? 21.966 15.457 -12.310 1.00 75.69 231 ALA A C 1
ATOM 1921 O O . ALA A 1 231 ? 21.149 14.652 -12.765 1.00 75.69 231 ALA A O 1
ATOM 1922 N N . ARG A 1 232 ? 22.678 16.263 -13.102 1.00 66.94 232 ARG A N 1
ATOM 1923 C CA . ARG A 1 232 ? 22.757 16.054 -14.553 1.00 66.94 232 ARG A CA 1
ATOM 1924 C C . ARG A 1 232 ? 23.730 14.906 -14.817 1.00 66.94 232 ARG A C 1
ATOM 1926 O O . ARG A 1 232 ? 24.802 14.885 -14.216 1.00 66.94 232 ARG A O 1
ATOM 1933 N N . LEU A 1 233 ? 23.320 13.973 -15.675 1.00 60.12 233 LEU A N 1
ATOM 1934 C CA . LEU A 1 233 ? 24.179 12.914 -16.212 1.00 60.12 233 LEU A CA 1
ATOM 1935 C C . LEU A 1 233 ? 25.235 13.498 -17.155 1.00 60.12 233 LEU A C 1
ATOM 1937 O O . LEU A 1 233 ? 24.887 14.456 -17.887 1.00 60.12 233 LEU A O 1
#

Secondary structure (DSSP, 8-state):
--BSSSTTSSS-HHHHTTT-GGGEEEEEEE-TTT--EEEEEEEEEEE-TT-HHHHHHHHHHHHHHHHHHTTT--EEE-BPPSSS----SHHHHHHHTTSTT--THHHHHHHHHHHHHHHTTT-TT-EEEEE-SGGG-SPPS-TTTS-PPTTEEEEEEE-S--TTS-GGG-TTHHHHHHHHHHH-S-EEEEEE---TT-TTS--S-HHHHHHHHHHHHHTT---EEEE--SS--

Radius of gyration: 18.42 Å; chains: 1; bounding box: 45×37×51 Å